Protein AF-A0A847JHT0-F1 (afdb_monomer_lite)

Sequence (276 aa):
MLRRFVPALSRHRRSGAATAAFGLVVGVVAASGAARAEDDVSPYRPLRAETGAAVVPSPDLAETVERLRAAAAAKDVDAVGALFAARLTFVVSGITLDVPRSVERRPARTSAKDVLADVASLHEEGDLPARGAPVPPRPSATEVALRVILDDLEEADWGRDPLVPGAVCTYRGARWSAREARVRGSGEAGFWVTAPTEVRAAAEDAETVARLVPGRIYFQGYLDTPTEGWRGIRLPAGGVGAVPDAKLHPTRVGGLCFSAKTGGGWIVSTFTASRL

Secondary structure (DSSP, 8-state):
-------------------------------------S--PPP-PPEEEEEPPB-PPPHHHHHHHHHHHHHHHTT-HHHHHHTEEEEEEEEEEESSTTSPPEEEEPPPPSSHHHHHHHHHHTT----PPPTTSPPPPPPPHHHHHHHHHHHHHHS---B--TTSTT-EESS--EEE-HHHHHTTT----EEE-SS-EEEESSSTTSPEEEEE-TTEEEEEE--SSPPTTEEEEE-TTSSEEEEEGGG-EESS--EEEEEEPTTSSEEEEEEEEEE-

Foldseek 3Di:
DDDDDDDDDDDDDDDDDDDDPPPPPPPPPPCPDQAPFPDQDAFDDFFFKDKWDFDDDDPLQVVLLVQCLVCLVVLPLVSNVVQADQWAWEWEAAQFLLGFTDIDGDPRDPGSLVVLLVQLVLVPDDDDPDPPDDDPPDDDSSNSSSVLQNVLSVQFRWTDAPVDPQWIKSAMAMGTDSVSRVVSVDSFWKWFFDAWFFWASADDPGDGPDIGHHSGIFGFGDHPDHDPQWGWTADSRGGITIGRVVRIGTNFDFTWIWHADDVGGIHGRYTYHYDD

Radius of gyration: 28.82 Å; chains: 1; bounding box: 63×107×75 Å

pLDDT: mean 81.43, std 20.22, range [31.33, 98.56]

Structure (mmCIF, N/CA/C/O backbone):
data_AF-A0A847JHT0-F1
#
_entry.id   AF-A0A847JHT0-F1
#
loop_
_atom_site.group_PDB
_atom_site.id
_atom_site.type_symbol
_atom_site.label_atom_id
_atom_site.label_alt_id
_atom_site.label_comp_id
_atom_site.label_asym_id
_atom_site.label_entity_id
_atom_site.label_seq_id
_atom_site.pdbx_PDB_ins_code
_atom_site.Cartn_x
_atom_site.Cartn_y
_atom_site.Cartn_z
_atom_site.occupancy
_atom_site.B_iso_or_equiv
_atom_site.auth_seq_id
_atom_site.auth_comp_id
_atom_site.auth_asym_id
_atom_site.auth_atom_id
_atom_site.pdbx_PDB_model_num
ATOM 1 N N . MET A 1 1 ? 42.453 -71.121 -20.120 1.00 36.00 1 MET A N 1
ATOM 2 C CA . MET A 1 1 ? 43.020 -71.750 -21.338 1.00 36.00 1 MET A CA 1
ATOM 3 C C . MET A 1 1 ? 42.515 -70.948 -22.537 1.00 36.00 1 MET A C 1
ATOM 5 O O . MET A 1 1 ? 41.312 -70.861 -22.687 1.00 36.00 1 MET A O 1
ATOM 9 N N . LEU A 1 2 ? 43.293 -70.029 -23.119 1.00 35.31 2 LEU A N 1
ATOM 10 C CA . LEU A 1 2 ? 44.290 -70.193 -24.199 1.00 35.31 2 LEU A CA 1
ATOM 11 C C . LEU A 1 2 ? 43.713 -70.618 -25.571 1.00 35.31 2 LEU A C 1
ATOM 13 O O . LEU A 1 2 ? 43.146 -71.698 -25.677 1.00 35.31 2 LEU A O 1
ATOM 17 N N . ARG A 1 3 ? 44.071 -69.805 -26.592 1.00 31.33 3 ARG A N 1
ATOM 18 C CA . ARG A 1 3 ? 44.051 -69.969 -28.077 1.00 31.33 3 ARG A CA 1
ATOM 19 C C . ARG A 1 3 ? 42.861 -69.308 -28.803 1.00 31.33 3 ARG A C 1
ATOM 21 O O . ARG A 1 3 ? 41.724 -69.680 -28.579 1.00 31.33 3 ARG A O 1
ATOM 28 N N . ARG A 1 4 ? 43.056 -68.171 -29.500 1.00 40.94 4 ARG A N 1
ATOM 29 C CA . ARG A 1 4 ? 43.657 -67.930 -30.850 1.00 40.94 4 ARG A CA 1
ATOM 30 C C . ARG A 1 4 ? 42.896 -68.631 -31.985 1.00 40.94 4 ARG A C 1
ATOM 32 O O . ARG A 1 4 ? 42.962 -69.848 -32.033 1.00 40.94 4 ARG A O 1
ATOM 39 N N . PHE A 1 5 ? 42.323 -67.861 -32.922 1.00 33.25 5 PHE A N 1
ATOM 40 C CA . PHE A 1 5 ? 42.583 -67.908 -34.378 1.00 33.25 5 PHE A CA 1
ATOM 41 C C . PHE A 1 5 ? 41.850 -66.752 -35.115 1.00 33.25 5 PHE A C 1
ATOM 43 O O . PHE A 1 5 ? 40.771 -66.327 -34.723 1.00 33.25 5 PHE A O 1
ATOM 50 N N . VAL A 1 6 ? 42.506 -66.235 -36.153 1.00 33.50 6 VAL A N 1
ATOM 51 C CA . VAL A 1 6 ? 42.211 -65.157 -37.141 1.00 33.50 6 VAL A CA 1
ATOM 52 C C . VAL A 1 6 ? 42.562 -65.788 -38.527 1.00 33.50 6 VAL A C 1
ATOM 54 O O . VAL A 1 6 ? 43.282 -66.791 -38.454 1.00 33.50 6 VAL A O 1
ATOM 57 N N . PRO A 1 7 ? 42.242 -65.311 -39.772 1.00 48.12 7 PRO A N 1
ATOM 58 C CA . PRO A 1 7 ? 41.434 -64.188 -40.323 1.00 48.12 7 PRO A CA 1
ATOM 59 C C . PRO A 1 7 ? 40.468 -64.569 -41.500 1.00 48.12 7 PRO A C 1
ATOM 61 O O . PRO A 1 7 ? 40.434 -65.708 -41.949 1.00 48.12 7 PRO A O 1
ATOM 64 N N . ALA A 1 8 ? 39.793 -63.553 -42.076 1.00 32.03 8 ALA A N 1
ATOM 65 C CA . ALA A 1 8 ? 39.859 -63.144 -43.507 1.00 32.03 8 ALA A CA 1
ATOM 66 C C . ALA A 1 8 ? 38.531 -63.024 -44.295 1.00 32.03 8 ALA A C 1
ATOM 68 O O . ALA A 1 8 ? 37.765 -63.975 -44.385 1.00 32.03 8 ALA A O 1
ATOM 69 N N . LEU A 1 9 ? 38.387 -61.849 -44.944 1.00 35.00 9 LEU A N 1
ATOM 70 C CA . LEU A 1 9 ? 37.747 -61.484 -46.237 1.00 35.00 9 LEU A CA 1
ATOM 71 C C . LEU A 1 9 ? 36.924 -60.187 -46.072 1.00 35.00 9 LEU A C 1
ATOM 73 O O . LEU A 1 9 ? 35.858 -60.177 -45.480 1.00 35.00 9 LEU A O 1
ATOM 77 N N . SER A 1 10 ? 37.498 -59.006 -46.320 1.00 32.25 10 SER A N 1
ATOM 78 C CA . SER A 1 10 ? 37.697 -58.327 -47.616 1.00 32.25 10 SER A CA 1
ATOM 79 C C . SER A 1 10 ? 36.422 -57.728 -48.241 1.00 32.25 10 SER A C 1
ATOM 81 O O . SER A 1 10 ? 35.643 -58.443 -48.859 1.00 32.25 10 SER A O 1
ATOM 83 N N . ARG A 1 11 ? 36.300 -56.392 -48.180 1.00 35.62 11 ARG A N 1
ATOM 84 C CA . ARG A 1 11 ? 36.257 -55.434 -49.314 1.00 35.62 11 ARG A CA 1
ATOM 85 C C . ARG A 1 11 ? 35.283 -54.268 -49.095 1.00 35.62 11 ARG A C 1
ATOM 87 O O . ARG A 1 11 ? 34.080 -54.436 -48.992 1.00 35.62 11 ARG A O 1
ATOM 94 N N . HIS A 1 12 ? 35.892 -53.083 -49.166 1.00 34.62 12 HIS A N 1
ATOM 95 C CA . HIS A 1 12 ? 35.404 -51.832 -49.746 1.00 34.62 12 HIS A CA 1
ATOM 96 C C . HIS A 1 12 ? 34.012 -51.307 -49.369 1.00 34.62 12 HIS A C 1
ATOM 98 O O . HIS A 1 12 ? 33.010 -51.703 -49.952 1.00 34.62 12 HIS A O 1
ATOM 104 N N . ARG A 1 13 ? 34.009 -50.158 -48.683 1.00 35.69 13 ARG A N 1
ATOM 105 C CA . ARG A 1 13 ? 33.507 -48.927 -49.311 1.00 35.69 13 ARG A CA 1
ATOM 106 C C . ARG A 1 13 ? 34.162 -47.678 -48.727 1.00 35.69 13 ARG A C 1
ATOM 108 O O . ARG A 1 13 ? 34.644 -47.664 -47.604 1.00 35.69 13 ARG A O 1
ATOM 115 N N . ARG A 1 14 ? 34.267 -46.704 -49.622 1.00 39.41 14 ARG A N 1
ATOM 116 C CA . ARG A 1 14 ? 35.099 -45.505 -49.612 1.00 39.41 14 ARG A CA 1
ATOM 117 C C . ARG A 1 14 ? 34.768 -44.540 -48.476 1.00 39.41 14 ARG A C 1
ATOM 119 O O . ARG A 1 14 ? 33.605 -44.304 -48.169 1.00 39.41 14 ARG A O 1
ATOM 126 N N . SER A 1 15 ? 35.832 -43.934 -47.967 1.00 35.66 15 SER A N 1
ATOM 127 C CA . SER A 1 15 ? 35.855 -42.718 -47.171 1.00 35.66 15 SER A CA 1
ATOM 128 C C . SER A 1 15 ? 35.140 -41.571 -47.887 1.00 35.66 15 SER A C 1
ATOM 130 O O . SER A 1 15 ? 35.449 -41.262 -49.037 1.00 35.66 15 SER A O 1
ATOM 132 N N . GLY A 1 16 ? 34.224 -40.922 -47.175 1.00 32.41 16 GLY A N 1
ATOM 133 C CA . GLY A 1 16 ? 33.682 -39.610 -47.505 1.00 32.41 16 GLY A CA 1
ATOM 134 C C . GLY A 1 16 ? 33.673 -38.777 -46.232 1.00 32.41 16 GLY A C 1
ATOM 135 O O . GLY A 1 16 ? 32.699 -38.795 -45.490 1.00 32.41 16 GLY A O 1
ATOM 136 N N . ALA A 1 17 ? 34.789 -38.109 -45.950 1.00 37.88 17 ALA A N 1
ATOM 137 C CA . ALA A 1 17 ? 34.852 -37.033 -44.975 1.00 37.88 17 ALA A CA 1
ATOM 138 C C . ALA A 1 17 ? 34.750 -35.720 -45.753 1.00 37.88 17 ALA A C 1
ATOM 140 O O . ALA A 1 17 ? 35.632 -35.404 -46.546 1.00 37.88 17 ALA A O 1
ATOM 141 N N . ALA A 1 18 ? 33.667 -34.982 -45.540 1.00 37.97 18 ALA A N 1
ATOM 142 C CA . ALA A 1 18 ? 33.572 -33.570 -45.879 1.00 37.97 18 ALA A CA 1
ATOM 143 C C . ALA A 1 18 ? 32.611 -32.915 -44.881 1.00 37.97 18 ALA A C 1
ATOM 145 O O . ALA A 1 18 ? 31.400 -32.887 -45.062 1.00 37.97 18 ALA A O 1
ATOM 146 N N . THR A 1 19 ? 33.199 -32.514 -43.757 1.00 38.16 19 THR A N 1
ATOM 147 C CA . THR A 1 19 ? 33.029 -31.198 -43.135 1.00 38.16 19 THR A CA 1
ATOM 148 C C . THR A 1 19 ? 31.645 -30.560 -43.302 1.00 38.16 19 THR A C 1
ATOM 150 O O . THR A 1 19 ? 31.415 -29.762 -44.208 1.00 38.16 19 THR A O 1
ATOM 153 N N . ALA A 1 20 ? 30.731 -30.855 -42.377 1.00 37.75 20 ALA A N 1
ATOM 154 C CA . ALA A 1 20 ? 29.566 -30.008 -42.161 1.00 37.75 20 ALA A CA 1
ATOM 155 C C . ALA A 1 20 ? 30.046 -28.695 -41.524 1.00 37.75 20 ALA A C 1
ATOM 157 O O . ALA A 1 20 ? 30.344 -28.636 -40.331 1.00 37.75 20 ALA A O 1
ATOM 158 N N . ALA A 1 21 ? 30.167 -27.651 -42.343 1.00 37.16 21 ALA A N 1
ATOM 159 C CA . ALA A 1 21 ? 30.275 -26.284 -41.870 1.00 37.16 21 ALA A CA 1
ATOM 160 C C . ALA A 1 21 ? 28.967 -25.937 -41.143 1.00 37.16 21 ALA A C 1
ATOM 162 O O . ALA A 1 21 ? 27.944 -25.669 -41.771 1.00 37.16 21 ALA A O 1
ATOM 163 N N . PHE A 1 22 ? 28.990 -25.980 -39.810 1.00 36.06 22 PHE A N 1
ATOM 164 C CA . PHE A 1 22 ? 27.979 -25.324 -38.991 1.00 36.06 22 PHE A CA 1
ATOM 165 C C . PHE A 1 22 ? 28.120 -23.818 -39.226 1.00 36.06 22 PHE A C 1
ATOM 167 O O . PHE A 1 22 ? 28.955 -23.148 -38.622 1.00 36.06 22 PHE A O 1
ATOM 174 N N . GLY A 1 23 ? 27.335 -23.308 -40.174 1.00 32.75 23 GLY A N 1
ATOM 175 C CA . GLY A 1 23 ? 27.138 -21.885 -40.379 1.00 32.75 23 GLY A CA 1
ATOM 176 C C . GLY A 1 23 ? 26.493 -21.298 -39.133 1.00 32.75 23 GLY A C 1
ATOM 177 O O . GLY A 1 23 ? 25.294 -21.447 -38.909 1.00 32.75 23 GLY A O 1
ATOM 178 N N . LEU A 1 24 ? 27.314 -20.650 -38.312 1.00 35.66 24 LEU A N 1
ATOM 179 C CA . LEU A 1 24 ? 26.880 -19.748 -37.262 1.00 35.66 24 LEU A CA 1
ATOM 180 C C . LEU A 1 24 ? 26.213 -18.551 -37.959 1.00 35.66 24 LEU A C 1
ATOM 182 O O . LEU A 1 24 ? 26.885 -17.602 -38.359 1.00 35.66 24 LEU A O 1
ATOM 186 N N . VAL A 1 25 ? 24.897 -18.607 -38.171 1.00 35.25 25 VAL A N 1
ATOM 187 C CA . VAL A 1 25 ? 24.127 -17.410 -38.520 1.00 35.25 25 VAL A CA 1
ATOM 188 C C . VAL A 1 25 ? 24.072 -16.565 -37.254 1.00 35.25 25 VAL A C 1
ATOM 190 O O . VAL A 1 25 ? 23.194 -16.725 -36.409 1.00 35.25 25 VAL A O 1
ATOM 193 N N . VAL A 1 26 ? 25.064 -15.687 -37.100 1.00 39.78 26 VAL A N 1
ATOM 194 C CA . VAL A 1 26 ? 24.964 -14.518 -36.229 1.00 39.78 26 VAL A CA 1
ATOM 195 C C . VAL A 1 26 ? 23.900 -13.636 -36.864 1.00 39.78 26 VAL A C 1
ATOM 197 O O . VAL A 1 26 ? 24.182 -12.819 -37.737 1.00 39.78 26 VAL A O 1
ATOM 200 N N . GLY A 1 27 ? 22.646 -13.871 -36.485 1.00 34.78 27 GLY A N 1
ATOM 201 C CA . GLY A 1 27 ? 21.575 -12.926 -36.737 1.00 34.78 27 GLY A CA 1
ATOM 202 C C . GLY A 1 27 ? 21.923 -11.649 -35.990 1.00 34.78 27 GLY A C 1
ATOM 203 O O . GLY A 1 27 ? 21.768 -11.579 -34.774 1.00 34.78 27 GLY A O 1
ATOM 204 N N . VAL A 1 28 ? 22.447 -10.665 -36.716 1.00 42.34 28 VAL A N 1
ATOM 205 C CA . VAL A 1 28 ? 22.508 -9.281 -36.257 1.00 42.34 28 VAL A CA 1
ATOM 206 C C . VAL A 1 28 ? 21.058 -8.848 -36.093 1.00 42.34 28 VAL A C 1
ATOM 208 O O . VAL A 1 28 ? 20.384 -8.512 -37.064 1.00 42.34 28 VAL A O 1
ATOM 211 N N . VAL A 1 29 ? 20.549 -8.936 -34.865 1.00 45.38 29 VAL A N 1
ATOM 212 C CA . VAL A 1 29 ? 19.319 -8.248 -34.486 1.00 45.38 29 VAL A CA 1
ATOM 213 C C . VAL A 1 29 ? 19.646 -6.770 -34.631 1.00 45.38 29 VAL A C 1
ATOM 215 O O . VAL A 1 29 ? 20.479 -6.235 -33.899 1.00 45.38 29 VAL A O 1
ATOM 218 N N . ALA A 1 30 ? 19.073 -6.145 -35.657 1.00 37.22 30 ALA A N 1
ATOM 219 C CA . ALA A 1 30 ? 19.126 -4.708 -35.827 1.00 37.22 30 ALA A CA 1
ATOM 220 C C . ALA A 1 30 ? 18.614 -4.076 -34.529 1.00 37.22 30 ALA A C 1
ATOM 222 O O . ALA A 1 30 ? 17.498 -4.360 -34.096 1.00 37.22 30 ALA A O 1
ATOM 223 N N . ALA A 1 31 ? 19.465 -3.280 -33.887 1.00 42.72 31 ALA A N 1
ATOM 224 C CA . ALA A 1 31 ? 19.120 -2.506 -32.711 1.00 42.72 31 ALA A CA 1
ATOM 225 C C . ALA A 1 31 ? 18.129 -1.409 -33.125 1.00 42.72 31 ALA A C 1
ATOM 227 O O . ALA A 1 31 ? 18.518 -0.281 -33.427 1.00 42.72 31 ALA A O 1
ATOM 228 N N . SER A 1 32 ? 16.846 -1.759 -33.193 1.00 40.78 32 SER A N 1
ATOM 229 C CA . SER A 1 32 ? 15.756 -0.794 -33.155 1.00 40.78 32 SER A CA 1
ATOM 230 C C . SER A 1 32 ? 15.866 -0.070 -31.817 1.00 40.78 32 SER A C 1
ATOM 232 O O . SER A 1 32 ? 15.876 -0.697 -30.759 1.00 40.78 32 SER A O 1
ATOM 234 N N . GLY A 1 33 ? 16.100 1.239 -31.882 1.00 40.38 33 GLY A N 1
ATOM 235 C CA . GLY A 1 33 ? 16.527 2.044 -30.748 1.00 40.38 33 GLY A CA 1
ATOM 236 C C . GLY A 1 33 ? 15.588 1.927 -29.553 1.00 40.38 33 GLY A C 1
ATOM 237 O O . GLY A 1 33 ? 14.469 2.434 -29.585 1.00 40.38 33 GLY A O 1
ATOM 238 N N . ALA A 1 34 ? 16.092 1.345 -28.463 1.00 45.12 34 ALA A N 1
ATOM 239 C CA . ALA A 1 34 ? 15.666 1.778 -27.144 1.00 45.12 34 ALA A CA 1
ATOM 240 C C . ALA A 1 34 ? 15.844 3.303 -27.096 1.00 45.12 34 ALA A C 1
ATOM 242 O O . ALA A 1 34 ? 16.882 3.818 -27.533 1.00 45.12 34 ALA A O 1
ATOM 243 N N . ALA A 1 35 ? 14.826 4.023 -26.624 1.00 46.16 35 ALA A N 1
ATOM 244 C CA . ALA A 1 35 ? 14.971 5.443 -26.347 1.00 46.16 35 ALA A CA 1
ATOM 245 C C . ALA A 1 35 ? 16.227 5.635 -25.480 1.00 46.16 35 ALA A C 1
ATOM 247 O O . ALA A 1 35 ? 16.475 4.850 -24.559 1.00 46.16 35 ALA A O 1
ATOM 248 N N . ARG A 1 36 ? 17.064 6.620 -25.826 1.00 41.41 36 ARG A N 1
ATOM 249 C CA . ARG A 1 36 ? 18.259 6.944 -25.043 1.00 41.41 36 ARG A CA 1
ATOM 250 C C . ARG A 1 36 ? 17.804 7.539 -23.716 1.00 41.41 36 ARG A C 1
ATOM 252 O O . ARG A 1 36 ? 17.653 8.743 -23.615 1.00 41.41 36 ARG A O 1
ATOM 259 N N . ALA A 1 37 ? 17.578 6.680 -22.731 1.00 46.16 37 ALA A N 1
ATOM 260 C CA . ALA A 1 37 ? 17.415 7.112 -21.359 1.00 46.16 37 ALA A CA 1
ATOM 261 C C . ALA A 1 37 ? 18.690 7.840 -20.906 1.00 46.16 37 ALA A C 1
ATOM 263 O O . ALA A 1 37 ? 19.798 7.454 -21.285 1.00 46.16 37 ALA A O 1
ATOM 264 N N . GLU A 1 38 ? 18.523 8.852 -20.057 1.00 42.66 38 GLU A N 1
ATOM 265 C CA . GLU A 1 38 ? 19.595 9.541 -19.317 1.00 42.66 38 GLU A CA 1
ATOM 266 C C . GLU A 1 38 ? 20.463 8.560 -18.487 1.00 42.66 38 GLU A C 1
ATOM 268 O O . GLU A 1 38 ? 21.607 8.835 -18.131 1.00 42.66 38 GLU A O 1
ATOM 273 N N . ASP A 1 39 ? 19.934 7.355 -18.289 1.00 50.28 39 ASP A N 1
ATOM 274 C CA . ASP A 1 39 ? 20.456 6.253 -17.507 1.00 50.28 39 ASP A CA 1
ATOM 275 C C . ASP A 1 39 ? 21.095 5.167 -18.401 1.00 50.28 39 ASP A C 1
ATOM 277 O O . ASP A 1 39 ? 20.524 4.099 -18.650 1.00 50.28 39 ASP A O 1
ATOM 281 N N . ASP A 1 40 ? 22.330 5.410 -18.857 1.00 49.50 40 ASP A N 1
ATOM 282 C CA . ASP A 1 40 ? 23.215 4.419 -19.508 1.00 49.50 40 ASP A CA 1
ATOM 283 C C . ASP A 1 40 ? 23.763 3.407 -18.476 1.00 49.50 40 ASP A C 1
ATOM 285 O O . ASP A 1 40 ? 24.969 3.221 -18.283 1.00 49.50 40 ASP A O 1
ATOM 289 N N . VAL A 1 41 ? 22.866 2.811 -17.684 1.00 61.03 41 VAL A N 1
ATOM 290 C CA . VAL A 1 41 ? 23.262 2.063 -16.491 1.00 61.03 41 VAL A CA 1
ATOM 291 C C . VAL A 1 41 ? 23.504 0.595 -16.805 1.00 61.03 41 VAL A C 1
ATOM 293 O O . VAL A 1 41 ? 22.723 -0.077 -17.482 1.00 61.03 41 VAL A O 1
ATOM 296 N N . SER A 1 42 ? 24.581 0.080 -16.212 1.00 66.12 42 SER A N 1
ATOM 297 C CA . SER A 1 42 ? 25.049 -1.296 -16.349 1.00 66.12 42 SER A CA 1
ATOM 298 C C . SER A 1 42 ? 23.940 -2.343 -16.155 1.00 66.12 42 SER A C 1
ATOM 300 O O . SER A 1 42 ? 23.033 -2.139 -15.333 1.00 66.12 42 SER A O 1
ATOM 302 N N . PRO A 1 43 ? 24.045 -3.499 -16.840 1.00 79.50 43 PRO A N 1
ATOM 303 C CA . PRO A 1 43 ? 23.166 -4.635 -16.614 1.00 79.50 43 PRO A CA 1
ATOM 304 C C . PRO A 1 43 ? 23.050 -4.972 -15.128 1.00 79.50 43 PRO A C 1
ATOM 306 O O . PRO A 1 43 ? 24.030 -4.926 -14.380 1.00 79.50 43 PRO A O 1
ATOM 309 N N . TYR A 1 44 ? 21.853 -5.350 -14.695 1.00 85.62 44 TYR A N 1
ATOM 310 C CA . TYR A 1 44 ? 21.600 -5.712 -13.308 1.00 85.62 44 TYR A CA 1
ATOM 311 C C . TYR A 1 44 ? 20.690 -6.928 -13.215 1.00 85.62 44 TYR A C 1
ATOM 313 O O . TYR A 1 44 ? 19.954 -7.285 -14.134 1.00 85.62 44 TYR A O 1
ATOM 321 N N . ARG A 1 45 ? 20.725 -7.579 -12.054 1.00 89.06 45 ARG A N 1
ATOM 322 C CA . ARG A 1 45 ? 19.783 -8.643 -11.727 1.00 89.06 45 ARG A CA 1
ATOM 323 C C . ARG A 1 45 ? 18.647 -8.060 -10.885 1.00 89.06 45 ARG A C 1
ATOM 325 O O . ARG A 1 45 ? 18.949 -7.547 -9.804 1.00 89.06 45 ARG A O 1
ATOM 332 N N . PRO A 1 46 ? 17.376 -8.204 -11.305 1.00 92.50 46 PRO A N 1
ATOM 333 C CA . PRO A 1 46 ? 16.231 -7.823 -10.487 1.00 92.50 46 PRO A CA 1
ATOM 334 C C . PRO A 1 46 ? 16.302 -8.433 -9.089 1.00 92.50 46 PRO A C 1
ATOM 336 O O . PRO A 1 46 ? 16.687 -9.599 -8.917 1.00 92.50 46 PRO A O 1
ATOM 339 N N . LEU A 1 47 ? 15.927 -7.637 -8.092 1.00 92.81 47 LEU A N 1
ATOM 340 C CA . LEU A 1 47 ? 15.935 -8.032 -6.688 1.00 92.81 47 LEU A CA 1
ATOM 341 C C . LEU A 1 47 ? 14.934 -9.162 -6.473 1.00 92.81 47 LEU A C 1
ATOM 343 O O . LEU A 1 47 ? 13.816 -9.108 -6.978 1.00 92.81 47 LEU A O 1
ATOM 347 N N . ARG A 1 48 ? 15.303 -10.184 -5.699 1.00 95.69 48 ARG A N 1
ATOM 348 C CA . ARG A 1 48 ? 14.308 -11.152 -5.227 1.00 95.69 48 ARG A CA 1
ATOM 349 C C . ARG A 1 48 ? 13.401 -10.469 -4.211 1.00 95.69 48 ARG A C 1
ATOM 351 O O . ARG A 1 48 ? 13.901 -9.780 -3.323 1.00 95.69 48 ARG A O 1
ATOM 358 N N . ALA A 1 49 ? 12.102 -10.707 -4.327 1.00 95.06 49 ALA A N 1
ATOM 359 C CA . ALA A 1 49 ? 11.129 -10.186 -3.387 1.00 95.06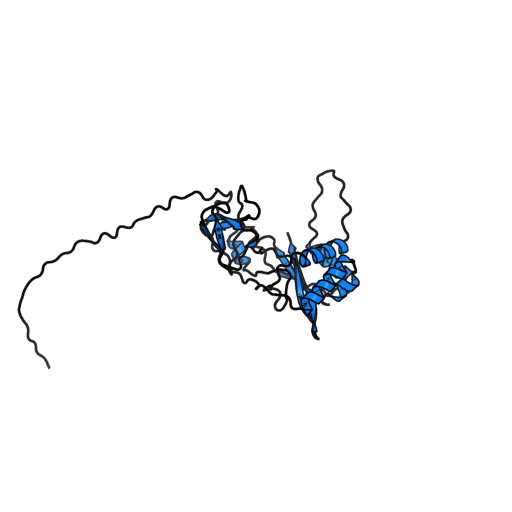 49 ALA A CA 1
ATOM 360 C C . ALA A 1 49 ? 10.111 -11.254 -3.003 1.00 95.06 49 ALA A C 1
ATOM 362 O O . ALA A 1 49 ? 9.701 -12.072 -3.827 1.00 95.06 49 ALA A O 1
ATOM 363 N N . GLU A 1 50 ? 9.704 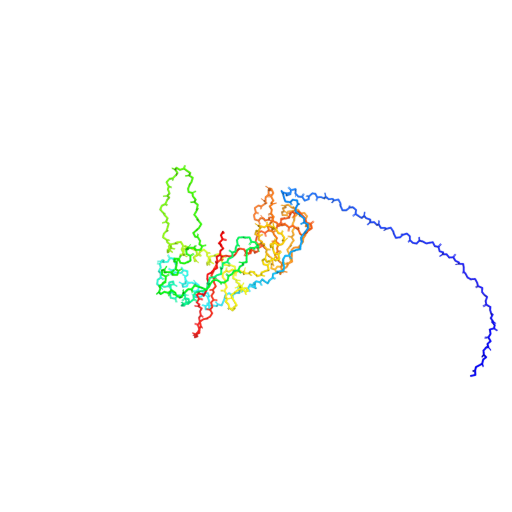-11.214 -1.744 1.00 96.19 50 GLU A N 1
ATOM 364 C CA . GLU A 1 50 ? 8.461 -11.817 -1.291 1.00 96.19 50 GLU A CA 1
ATOM 365 C C . GLU A 1 50 ? 7.362 -10.772 -1.460 1.00 96.19 50 GLU A C 1
ATOM 367 O O . GLU A 1 50 ? 7.505 -9.647 -0.983 1.00 96.19 50 GLU A O 1
ATOM 372 N N . THR A 1 51 ? 6.296 -11.116 -2.174 1.00 95.31 51 THR A N 1
ATOM 373 C CA . THR A 1 51 ? 5.237 -10.177 -2.560 1.00 95.31 51 THR A CA 1
ATOM 374 C C . THR A 1 51 ? 3.902 -10.613 -1.979 1.00 95.31 51 THR A C 1
ATOM 376 O O . THR A 1 51 ? 3.569 -11.799 -1.998 1.00 95.31 51 THR A O 1
ATOM 379 N N . GLY A 1 52 ? 3.119 -9.651 -1.509 1.00 95.56 52 GLY A N 1
ATOM 380 C CA . GLY A 1 52 ? 1.784 -9.861 -0.977 1.00 95.56 52 GLY A CA 1
ATOM 381 C C . GLY A 1 52 ? 0.816 -10.434 -2.005 1.00 95.56 52 GLY A C 1
ATOM 382 O O . GLY A 1 52 ? 0.713 -9.944 -3.135 1.00 95.56 52 GLY A O 1
ATOM 383 N N . ALA A 1 53 ? 0.067 -11.460 -1.610 1.00 95.75 53 ALA A N 1
ATOM 384 C CA . ALA A 1 53 ? -1.050 -11.964 -2.401 1.00 95.75 53 ALA A CA 1
ATOM 385 C C . ALA A 1 53 ? -2.228 -10.978 -2.368 1.00 95.75 53 ALA A C 1
ATOM 387 O O . ALA A 1 53 ? -2.426 -10.288 -1.366 1.00 95.75 53 ALA A O 1
ATOM 388 N N . ALA A 1 54 ? -3.006 -10.945 -3.452 1.00 96.62 54 ALA A N 1
ATOM 389 C CA . ALA A 1 54 ? -4.304 -10.279 -3.461 1.00 96.62 54 ALA A CA 1
ATOM 390 C C . ALA A 1 54 ? -5.251 -10.985 -2.487 1.00 96.62 54 ALA A C 1
ATOM 392 O O . ALA A 1 54 ? -5.172 -12.205 -2.298 1.00 96.62 54 ALA A O 1
ATOM 393 N N . VAL A 1 55 ? -6.141 -10.219 -1.871 1.00 97.31 55 VAL A N 1
ATOM 394 C CA . VAL A 1 55 ? -7.137 -10.728 -0.931 1.00 97.31 55 VAL A CA 1
ATOM 395 C C . VAL A 1 55 ? -8.468 -10.082 -1.251 1.00 97.31 55 VAL A C 1
ATOM 397 O O . VAL A 1 55 ? -8.546 -8.873 -1.414 1.00 97.31 55 VAL A O 1
ATOM 400 N N . VAL A 1 56 ? -9.525 -10.886 -1.276 1.00 96.75 56 VAL A N 1
ATOM 401 C CA . VAL A 1 56 ? -10.889 -10.363 -1.225 1.00 96.75 56 VAL A CA 1
ATOM 402 C C . VAL A 1 56 ? -11.252 -10.175 0.252 1.00 96.75 56 VAL A C 1
ATOM 404 O O . VAL A 1 56 ? -11.183 -11.157 1.001 1.00 96.75 56 VAL A O 1
ATOM 407 N N . PRO A 1 57 ? -11.594 -8.954 0.708 1.00 95.81 57 PRO A N 1
ATOM 408 C CA . PRO A 1 57 ? -12.031 -8.727 2.082 1.00 95.81 57 PRO A CA 1
ATOM 409 C C . PRO A 1 57 ? -13.230 -9.605 2.448 1.00 95.81 57 PRO A C 1
ATOM 411 O O . PRO A 1 57 ? -14.154 -9.776 1.653 1.00 95.81 57 PRO A O 1
ATOM 414 N N . SER A 1 58 ? -13.237 -10.158 3.662 1.00 96.94 58 SER A N 1
ATOM 415 C CA . SER A 1 58 ? -14.416 -10.869 4.166 1.00 96.94 58 SER A CA 1
ATOM 416 C C . SER A 1 58 ? -15.562 -9.884 4.436 1.00 96.94 58 SER A C 1
ATOM 418 O O . SER A 1 58 ? -15.285 -8.714 4.709 1.00 96.94 58 SER A O 1
ATOM 420 N N . PRO A 1 59 ? -16.830 -10.334 4.470 1.00 96.75 59 PRO A N 1
ATOM 421 C CA . PRO A 1 59 ? -17.960 -9.468 4.819 1.00 96.75 59 PRO A CA 1
ATOM 422 C C . PRO A 1 59 ? -17.753 -8.695 6.134 1.00 96.75 59 PRO A C 1
ATOM 424 O O . PRO A 1 59 ? -17.896 -7.477 6.156 1.00 96.75 59 PRO A O 1
ATOM 427 N N . ASP A 1 60 ? -17.278 -9.363 7.190 1.00 96.38 60 ASP A N 1
ATOM 428 C CA . ASP A 1 60 ? -16.999 -8.721 8.487 1.00 96.38 60 ASP A CA 1
ATOM 429 C C . ASP A 1 60 ? -15.890 -7.650 8.420 1.00 96.38 60 ASP A C 1
ATOM 431 O O . ASP A 1 60 ? -15.870 -6.689 9.199 1.00 96.38 60 ASP A O 1
ATOM 435 N N . LEU A 1 61 ? -14.919 -7.827 7.513 1.00 97.31 61 LEU A N 1
ATOM 436 C CA . LEU A 1 61 ? -13.864 -6.840 7.286 1.00 97.31 61 LEU A CA 1
ATOM 437 C C . LEU A 1 61 ? -14.435 -5.645 6.527 1.00 97.31 61 LEU A C 1
ATOM 439 O O . LEU A 1 61 ? -14.196 -4.515 6.939 1.00 97.31 61 LEU A O 1
ATOM 443 N N . ALA A 1 62 ? -15.230 -5.892 5.483 1.00 97.06 62 ALA A N 1
ATOM 444 C CA . ALA A 1 62 ? -15.917 -4.845 4.737 1.00 97.06 62 ALA A CA 1
ATOM 445 C C . ALA A 1 62 ? -16.805 -3.992 5.661 1.00 97.06 62 ALA A C 1
ATOM 447 O O . ALA A 1 62 ? -16.706 -2.772 5.635 1.00 97.06 62 ALA A O 1
ATOM 448 N N . GLU A 1 63 ? -17.573 -4.601 6.570 1.00 97.12 63 GLU A N 1
ATOM 449 C CA . GLU A 1 63 ? -18.371 -3.858 7.560 1.00 97.12 63 GLU A CA 1
ATOM 450 C C . GLU A 1 63 ? -17.491 -2.988 8.477 1.00 97.12 63 GLU A C 1
ATOM 452 O O . GLU A 1 63 ? -17.810 -1.840 8.788 1.00 97.12 63 GLU A O 1
ATOM 457 N N . THR A 1 64 ? -16.347 -3.515 8.916 1.00 97.88 64 THR A N 1
ATOM 458 C CA . THR A 1 64 ? -15.396 -2.756 9.740 1.00 97.88 64 THR A CA 1
ATOM 459 C C . THR A 1 64 ? -14.800 -1.575 8.974 1.00 97.88 64 THR A C 1
ATOM 461 O O . THR A 1 64 ? -14.664 -0.494 9.546 1.00 97.88 64 THR A O 1
ATOM 464 N N . VAL A 1 65 ? -14.492 -1.765 7.692 1.00 98.12 65 VAL A N 1
ATOM 465 C CA . VAL A 1 65 ? -14.011 -0.716 6.789 1.00 98.12 65 VAL A CA 1
ATOM 466 C C . VAL A 1 65 ? -15.067 0.367 6.587 1.00 98.12 65 VAL A C 1
ATOM 468 O O . VAL A 1 65 ? -14.740 1.542 6.724 1.00 98.12 65 VAL A O 1
ATOM 471 N N . GLU A 1 66 ? -16.330 0.005 6.350 1.00 98.19 66 GLU A N 1
ATOM 472 C CA . GLU A 1 66 ? -17.412 0.988 6.205 1.00 98.19 66 GLU A CA 1
ATOM 473 C C . GLU A 1 66 ? -17.607 1.818 7.476 1.00 98.19 66 GLU A C 1
ATOM 475 O O . GLU A 1 66 ? -17.750 3.038 7.406 1.00 98.19 66 GLU A O 1
ATOM 480 N N . ARG A 1 67 ? -17.541 1.189 8.657 1.00 98.25 67 ARG A N 1
ATOM 481 C CA . ARG A 1 67 ? -17.600 1.918 9.935 1.00 98.25 67 ARG A CA 1
ATOM 482 C C . ARG A 1 67 ? -16.432 2.885 10.094 1.00 98.25 67 ARG A C 1
ATOM 484 O O . ARG A 1 67 ? -16.643 4.010 10.538 1.00 98.25 67 ARG A O 1
ATOM 491 N N . LEU A 1 68 ? -15.221 2.464 9.723 1.00 98.44 68 LEU A N 1
ATOM 492 C CA . LEU A 1 68 ? -14.041 3.326 9.771 1.00 98.44 68 LEU A CA 1
ATOM 493 C C . LEU A 1 68 ? -14.180 4.511 8.813 1.00 98.44 68 LEU A C 1
ATOM 495 O O . LEU A 1 68 ? -13.941 5.645 9.222 1.00 98.44 68 LEU A O 1
ATOM 499 N N . ARG A 1 69 ? -14.619 4.261 7.573 1.00 98.44 69 ARG A N 1
ATOM 500 C CA . ARG A 1 69 ? -14.860 5.301 6.566 1.00 98.44 69 ARG A CA 1
ATOM 501 C C . ARG A 1 69 ? -15.907 6.301 7.048 1.00 98.44 69 ARG A C 1
ATOM 503 O O . ARG A 1 69 ? -15.660 7.502 7.007 1.00 98.44 69 ARG A O 1
ATOM 510 N N . ALA A 1 70 ? -17.044 5.820 7.551 1.00 98.56 70 ALA A N 1
ATOM 511 C CA . ALA A 1 70 ? -18.114 6.672 8.062 1.00 98.56 70 ALA A CA 1
ATOM 512 C C . ALA A 1 70 ? -17.648 7.531 9.248 1.00 98.56 70 ALA A C 1
ATOM 514 O O . ALA A 1 70 ? -17.894 8.737 9.264 1.00 98.56 70 ALA A O 1
ATOM 515 N N . ALA A 1 71 ? -16.927 6.940 10.206 1.00 98.50 71 ALA A N 1
ATOM 516 C CA . ALA A 1 71 ? -16.378 7.664 11.350 1.00 98.50 71 ALA A CA 1
ATOM 517 C C . ALA A 1 71 ? -15.347 8.722 10.920 1.00 98.50 71 ALA A C 1
ATOM 519 O O . ALA A 1 71 ? -15.401 9.862 11.384 1.00 98.50 71 ALA A O 1
ATOM 520 N N . ALA A 1 72 ? -14.447 8.381 9.991 1.00 97.88 72 ALA A N 1
ATOM 521 C CA . ALA A 1 72 ? -13.443 9.309 9.481 1.00 97.88 72 ALA A CA 1
ATOM 522 C C . ALA A 1 72 ? -14.071 10.473 8.695 1.00 97.88 72 ALA A C 1
ATOM 524 O O . ALA A 1 72 ? -13.723 11.629 8.937 1.00 97.88 72 ALA A O 1
ATOM 525 N N . ALA A 1 73 ? -15.052 10.194 7.830 1.00 97.81 73 ALA A N 1
ATOM 526 C CA . ALA A 1 73 ? -15.796 11.210 7.083 1.00 97.81 73 ALA A CA 1
ATOM 527 C C . ALA A 1 73 ? -16.598 12.144 8.006 1.00 97.81 73 ALA A C 1
ATOM 529 O O . ALA A 1 73 ? -16.640 13.354 7.786 1.00 97.81 73 ALA A O 1
ATOM 530 N N . ALA A 1 74 ? -17.178 11.602 9.082 1.00 98.06 74 ALA A N 1
ATOM 531 C CA . ALA A 1 74 ? -17.861 12.375 10.118 1.00 98.06 74 ALA A CA 1
ATOM 532 C C . ALA A 1 74 ? -16.901 13.128 11.061 1.00 98.06 74 ALA A C 1
ATOM 534 O O . ALA A 1 74 ? -17.354 13.885 11.919 1.00 98.06 74 ALA A O 1
ATOM 535 N N . LYS A 1 75 ? -15.582 12.932 10.914 1.00 97.50 75 LYS A N 1
ATOM 536 C CA . LYS A 1 75 ? -14.539 13.432 11.821 1.00 97.50 75 LYS A CA 1
ATOM 537 C C . LYS A 1 75 ? -14.739 13.001 13.284 1.00 97.50 75 LYS A C 1
ATOM 539 O O . LYS A 1 75 ? -14.307 13.698 14.205 1.00 97.50 75 LYS A O 1
ATOM 544 N N . ASP A 1 76 ? -15.359 11.842 13.500 1.00 97.94 76 ASP A N 1
ATOM 545 C CA . ASP A 1 76 ? -15.579 11.254 14.821 1.00 97.94 76 ASP A CA 1
ATOM 546 C C . ASP A 1 76 ? -14.320 10.506 15.282 1.00 97.94 76 ASP A C 1
ATOM 548 O O . ASP A 1 76 ? -14.101 9.327 14.995 1.00 97.94 76 ASP A O 1
ATOM 552 N N . VAL A 1 77 ? -13.457 11.233 15.990 1.00 96.62 77 VAL A N 1
ATOM 553 C CA . VAL A 1 77 ? -12.163 10.731 16.467 1.00 96.62 77 VAL A CA 1
ATOM 554 C C . VAL A 1 77 ? -12.313 9.563 17.443 1.00 96.62 77 VAL A C 1
ATOM 556 O O . VAL A 1 77 ? -11.477 8.657 17.431 1.00 96.62 77 VAL A O 1
ATOM 559 N N . ASP A 1 78 ? -13.358 9.556 18.267 1.00 96.31 78 ASP A N 1
ATOM 560 C CA . ASP A 1 78 ? -13.554 8.505 19.264 1.00 96.31 78 ASP A CA 1
ATOM 561 C C . ASP A 1 78 ? -14.037 7.212 18.592 1.00 96.31 78 ASP A C 1
ATOM 563 O O . ASP A 1 78 ? -13.517 6.132 18.890 1.00 96.31 78 ASP A O 1
ATOM 567 N N . ALA A 1 79 ? -14.947 7.311 17.616 1.00 97.62 79 ALA A N 1
ATOM 568 C CA . ALA A 1 79 ? -15.382 6.165 16.818 1.00 97.62 79 ALA A CA 1
ATOM 569 C C . ALA A 1 79 ? -14.247 5.582 15.959 1.00 97.62 79 ALA A C 1
ATOM 571 O O . ALA A 1 79 ? -14.094 4.360 15.895 1.00 97.62 79 ALA A O 1
ATOM 572 N N . VAL A 1 80 ? -13.405 6.433 15.358 1.00 97.56 80 VAL A N 1
ATOM 573 C CA . VAL A 1 80 ? -12.178 5.993 14.672 1.00 97.56 80 VAL A CA 1
ATOM 574 C C . VAL A 1 80 ? -11.248 5.273 15.654 1.00 97.56 80 VAL A C 1
ATOM 576 O O . VAL A 1 80 ? -10.795 4.159 15.387 1.00 97.56 80 VAL A O 1
ATOM 579 N N . GLY A 1 81 ? -11.020 5.862 16.829 1.00 95.62 81 GLY A N 1
ATOM 580 C CA . GLY A 1 81 ? -10.184 5.290 17.882 1.00 95.62 81 GLY A CA 1
ATOM 581 C C . GLY A 1 81 ? -10.641 3.916 18.371 1.00 95.62 81 GLY A C 1
ATOM 582 O O . GLY A 1 81 ? -9.810 3.042 18.610 1.00 95.62 81 GLY A O 1
ATOM 583 N N . ALA A 1 82 ? -11.952 3.681 18.468 1.00 95.44 82 ALA A N 1
ATOM 584 C CA . ALA A 1 82 ? -12.520 2.391 18.872 1.00 95.44 82 ALA A CA 1
ATOM 585 C C . ALA A 1 82 ? -12.224 1.247 17.876 1.00 95.44 82 ALA A C 1
ATOM 587 O O . ALA A 1 82 ? -12.319 0.059 18.217 1.00 95.44 82 ALA A O 1
ATOM 588 N N . LEU A 1 83 ? -11.851 1.594 16.641 1.00 96.50 83 LEU A N 1
ATOM 589 C CA . LEU A 1 83 ? -11.449 0.660 15.592 1.00 96.50 83 LEU A CA 1
ATOM 590 C C . LEU A 1 83 ? -9.932 0.457 15.524 1.00 96.50 83 LEU A C 1
ATOM 592 O O . LEU A 1 83 ? -9.475 -0.329 14.695 1.00 96.50 83 LEU A O 1
ATOM 596 N N . PHE A 1 84 ? -9.153 1.100 16.397 1.00 95.06 84 PHE A N 1
ATOM 597 C CA . PHE A 1 84 ? -7.708 0.917 16.490 1.00 95.06 84 PHE A CA 1
ATOM 598 C C . PHE A 1 84 ? -7.336 -0.120 17.543 1.00 95.06 84 PHE A C 1
ATOM 600 O O . PHE A 1 84 ? -7.892 -0.177 18.640 1.00 95.06 84 PHE A O 1
ATOM 607 N N . ALA A 1 85 ? -6.344 -0.948 17.224 1.00 92.50 85 ALA A N 1
ATOM 608 C CA . ALA A 1 85 ? -5.723 -1.819 18.202 1.00 92.50 85 ALA A CA 1
ATOM 609 C C . ALA A 1 85 ? -5.098 -0.985 19.322 1.00 92.50 85 ALA A C 1
ATOM 611 O O . ALA A 1 85 ? -4.457 0.032 19.072 1.00 92.50 85 ALA A O 1
ATOM 612 N N . ALA A 1 86 ? -5.193 -1.481 20.559 1.00 88.38 86 ALA A N 1
ATOM 613 C CA . ALA A 1 86 ? -4.560 -0.844 21.717 1.00 88.38 86 ALA A CA 1
ATOM 614 C C . ALA A 1 86 ? -3.044 -0.635 21.526 1.00 88.38 86 ALA A C 1
ATOM 616 O O . ALA A 1 86 ? -2.436 0.248 22.130 1.00 88.38 86 ALA A O 1
ATOM 617 N N . ARG A 1 87 ? -2.419 -1.468 20.686 1.00 88.06 87 ARG A N 1
ATOM 618 C CA . ARG A 1 87 ? -1.044 -1.306 20.220 1.00 88.06 87 ARG A CA 1
ATOM 619 C C . ARG A 1 87 ? -1.020 -1.375 18.705 1.00 88.06 87 ARG A C 1
ATOM 621 O O . ARG A 1 87 ? -1.179 -2.455 18.139 1.00 88.06 87 ARG A O 1
ATOM 628 N N . LEU A 1 88 ? -0.791 -0.228 18.081 1.00 90.25 88 LEU A N 1
ATOM 629 C CA . LEU A 1 88 ? -0.573 -0.139 16.648 1.00 90.25 88 LEU A CA 1
ATOM 630 C C . LEU A 1 88 ? 0.880 -0.429 16.300 1.00 90.25 88 LEU A C 1
ATOM 632 O O . LEU A 1 88 ? 1.815 -0.056 17.013 1.00 90.25 88 LEU A O 1
ATOM 636 N N . THR A 1 89 ? 1.041 -1.098 15.172 1.00 92.31 89 THR A N 1
ATOM 637 C CA . THR A 1 89 ? 2.322 -1.263 14.504 1.00 92.31 89 THR A CA 1
ATOM 638 C C . THR A 1 89 ? 2.457 -0.186 13.436 1.00 92.31 89 THR A C 1
ATOM 640 O O . THR A 1 89 ? 1.474 0.182 12.800 1.00 92.31 89 THR A O 1
ATOM 643 N N . PHE A 1 90 ? 3.667 0.316 13.220 1.00 92.12 90 PHE A N 1
ATOM 644 C CA . PHE A 1 90 ? 3.944 1.201 12.098 1.00 92.12 90 PHE A CA 1
ATOM 645 C C . PHE A 1 90 ? 4.948 0.524 11.179 1.00 92.12 90 PHE A C 1
ATOM 647 O O . PHE A 1 90 ? 5.989 0.061 11.638 1.00 92.12 90 PHE A O 1
ATOM 654 N N . VAL A 1 91 ? 4.642 0.429 9.892 1.00 92.62 91 VAL A N 1
ATOM 655 C CA . VAL A 1 91 ? 5.608 -0.021 8.891 1.00 92.62 91 VAL A CA 1
ATOM 656 C C . VAL A 1 91 ? 6.076 1.197 8.124 1.00 92.62 91 VAL A C 1
ATOM 658 O O . VAL A 1 91 ? 5.284 1.883 7.486 1.00 92.62 91 VAL A O 1
ATOM 661 N N . VAL A 1 92 ? 7.373 1.467 8.189 1.00 89.00 92 VAL A N 1
ATOM 662 C CA . VAL A 1 92 ? 7.980 2.594 7.487 1.00 89.00 92 VAL A CA 1
ATOM 663 C C . VAL A 1 92 ? 8.842 2.056 6.362 1.00 89.00 92 VAL A C 1
ATOM 665 O O . VAL A 1 92 ? 9.712 1.210 6.581 1.00 89.00 92 VAL A O 1
ATOM 668 N N . SER A 1 93 ? 8.581 2.545 5.157 1.00 81.69 93 SER A N 1
ATOM 669 C CA . SER A 1 93 ? 9.369 2.257 3.962 1.00 81.69 93 SER A CA 1
ATOM 670 C C . SER A 1 93 ? 10.221 3.473 3.614 1.00 81.69 93 SER A C 1
ATOM 672 O O . SER A 1 93 ? 9.760 4.602 3.754 1.00 81.69 93 SER A O 1
ATOM 674 N N . GLY A 1 94 ? 11.453 3.263 3.157 1.00 82.31 94 GLY A N 1
ATOM 675 C CA . GLY A 1 94 ? 12.157 4.337 2.465 1.00 82.31 94 GLY A CA 1
ATOM 676 C C . GLY A 1 94 ? 11.601 4.523 1.057 1.00 82.31 94 GLY A C 1
ATOM 677 O O . GLY A 1 94 ? 10.997 3.605 0.494 1.00 82.31 94 GLY A O 1
ATOM 678 N N . ILE A 1 95 ? 11.814 5.705 0.488 1.00 82.31 95 ILE A N 1
ATOM 679 C CA . ILE A 1 95 ? 11.442 5.997 -0.906 1.00 82.31 95 ILE A CA 1
ATOM 680 C C . ILE A 1 95 ? 12.285 5.180 -1.887 1.00 82.31 95 ILE A C 1
ATOM 682 O O . ILE A 1 95 ? 11.803 4.775 -2.944 1.00 82.31 95 ILE A O 1
ATOM 686 N N . THR A 1 96 ? 13.523 4.888 -1.507 1.00 88.19 96 THR A N 1
ATOM 687 C CA . THR A 1 96 ? 14.492 4.150 -2.306 1.00 88.19 96 THR A CA 1
ATOM 688 C C . THR A 1 96 ? 14.643 2.718 -1.797 1.00 88.19 96 THR A C 1
ATOM 690 O O . THR A 1 96 ? 14.466 2.411 -0.615 1.00 88.19 96 THR A O 1
ATOM 693 N N . LEU A 1 97 ? 15.000 1.798 -2.692 1.00 88.56 97 LEU A N 1
ATOM 694 C CA . LEU A 1 97 ? 15.105 0.370 -2.357 1.00 88.56 97 LEU A CA 1
ATOM 695 C C . LEU A 1 97 ? 16.275 0.029 -1.433 1.00 88.56 97 LEU A C 1
ATOM 697 O O . LEU A 1 97 ? 16.348 -1.068 -0.873 1.00 88.56 97 LEU A O 1
ATOM 701 N N . ASP A 1 98 ? 17.232 0.930 -1.303 1.00 87.69 98 ASP A N 1
ATOM 702 C CA . ASP A 1 98 ? 18.422 0.751 -0.490 1.00 87.69 98 ASP A CA 1
ATOM 703 C C . ASP A 1 98 ? 18.170 1.107 0.994 1.00 87.69 98 ASP A C 1
ATOM 705 O O . ASP A 1 98 ? 18.959 0.744 1.878 1.00 87.69 98 ASP A O 1
ATOM 709 N N . VAL A 1 99 ? 17.014 1.703 1.294 1.00 87.00 99 VAL A N 1
ATOM 710 C CA . VAL A 1 99 ? 16.484 1.886 2.645 1.00 87.00 99 VAL A CA 1
ATOM 711 C C . VAL A 1 99 ? 15.498 0.750 2.959 1.00 87.00 99 VAL A C 1
ATOM 713 O O . VAL A 1 99 ? 14.501 0.564 2.259 1.00 87.00 99 VAL A O 1
ATOM 716 N N . PRO A 1 100 ? 15.756 -0.066 3.999 1.00 82.75 100 PRO A N 1
ATOM 717 C CA . PRO A 1 100 ? 14.886 -1.189 4.316 1.00 82.75 100 PRO A CA 1
ATOM 718 C C . PRO A 1 100 ? 13.522 -0.720 4.815 1.00 82.75 100 PRO A C 1
ATOM 720 O O . PRO A 1 100 ? 13.427 0.184 5.643 1.00 82.75 100 PRO A O 1
ATOM 723 N N . ARG A 1 101 ? 12.473 -1.439 4.404 1.00 90.19 101 ARG A N 1
ATOM 724 C CA . ARG A 1 101 ? 11.195 -1.398 5.115 1.00 90.19 101 ARG A CA 1
ATOM 725 C C . ARG A 1 101 ? 11.392 -1.954 6.519 1.00 90.19 101 ARG A C 1
ATOM 727 O O . ARG A 1 101 ? 11.979 -3.026 6.690 1.00 90.19 101 ARG A O 1
ATOM 734 N N . SER A 1 102 ? 10.907 -1.229 7.513 1.00 88.69 102 SER A N 1
ATOM 735 C CA . SER A 1 102 ? 11.088 -1.573 8.917 1.00 88.69 102 SER A CA 1
ATOM 736 C C . SER A 1 102 ? 9.779 -1.488 9.681 1.00 88.69 102 SER A C 1
ATOM 738 O O . SER A 1 102 ? 8.884 -0.716 9.346 1.00 88.69 102 SER A O 1
ATOM 740 N N . VAL A 1 103 ? 9.675 -2.331 10.703 1.00 91.38 103 VAL A N 1
ATOM 741 C CA . VAL A 1 103 ? 8.546 -2.346 11.624 1.00 91.38 103 VAL A CA 1
ATOM 742 C C . VAL A 1 103 ? 8.932 -1.522 12.848 1.00 91.38 103 VAL A C 1
ATOM 744 O O . VAL A 1 103 ? 9.766 -1.941 13.651 1.00 91.38 103 VAL A O 1
ATOM 747 N N . GLU A 1 104 ? 8.318 -0.359 12.997 1.00 88.31 104 GLU A N 1
ATOM 748 C CA . GLU A 1 104 ? 8.421 0.490 14.173 1.00 88.31 104 GLU A CA 1
ATOM 749 C C . GLU A 1 104 ? 7.353 0.091 15.196 1.00 88.31 104 GLU A C 1
ATOM 751 O O . GLU A 1 104 ? 6.145 0.141 14.946 1.00 88.31 104 GLU A O 1
ATOM 756 N N . ARG A 1 105 ? 7.802 -0.286 16.395 1.00 79.44 105 ARG A N 1
ATOM 757 C CA . ARG A 1 105 ? 6.916 -0.472 17.546 1.00 79.44 105 ARG A CA 1
ATOM 758 C C . ARG A 1 105 ? 6.905 0.812 18.355 1.00 79.44 105 ARG A C 1
ATOM 760 O O . ARG A 1 105 ? 7.905 1.146 18.987 1.00 79.44 105 ARG A O 1
ATOM 767 N N . ARG A 1 106 ? 5.776 1.515 18.347 1.00 80.88 106 ARG A N 1
ATOM 768 C CA . ARG A 1 106 ? 5.573 2.688 19.201 1.00 80.88 106 ARG A CA 1
ATOM 769 C C . ARG A 1 106 ? 4.955 2.275 20.541 1.00 80.88 106 ARG A C 1
ATOM 771 O O . ARG A 1 106 ? 4.309 1.224 20.618 1.00 80.88 106 ARG A O 1
ATOM 778 N N . PRO A 1 107 ? 5.161 3.060 21.614 1.00 80.44 107 PRO A N 1
ATOM 779 C CA . PRO A 1 107 ? 4.432 2.867 22.860 1.00 80.44 107 PRO A CA 1
ATOM 780 C C . PRO A 1 107 ? 2.919 2.868 22.616 1.00 80.44 107 PRO A C 1
ATOM 782 O O . PRO A 1 107 ? 2.432 3.566 21.728 1.00 80.44 107 PRO A O 1
ATOM 785 N N . ALA A 1 108 ? 2.177 2.106 23.424 1.00 83.56 108 ALA A N 1
ATOM 786 C CA . ALA A 1 108 ? 0.720 2.167 23.397 1.00 83.56 108 ALA A CA 1
ATOM 787 C C . ALA A 1 108 ? 0.270 3.606 23.680 1.00 83.56 108 ALA A C 1
ATOM 789 O O . ALA A 1 108 ? 0.766 4.239 24.616 1.00 83.56 108 ALA A O 1
ATOM 790 N N . ARG A 1 109 ? -0.651 4.116 22.867 1.00 81.00 109 ARG A N 1
ATOM 791 C CA . ARG A 1 109 ? -1.238 5.438 23.071 1.00 81.00 109 ARG A CA 1
ATOM 792 C C . ARG A 1 109 ? -2.472 5.326 23.951 1.00 81.00 109 ARG A C 1
ATOM 794 O O . ARG A 1 109 ? -3.177 4.322 23.921 1.00 81.00 109 ARG A O 1
ATOM 801 N N . THR A 1 110 ? -2.713 6.363 24.741 1.00 80.88 110 THR A N 1
ATOM 802 C CA . THR A 1 110 ? -3.852 6.433 25.663 1.00 80.88 110 THR A CA 1
ATOM 803 C C . THR A 1 110 ? -5.064 7.124 25.050 1.00 80.88 110 THR A C 1
ATOM 805 O O . THR A 1 110 ? -6.145 7.042 25.622 1.00 80.88 110 THR A O 1
ATOM 808 N N . SER A 1 111 ? -4.905 7.795 23.903 1.00 88.75 111 SER A N 1
ATOM 809 C CA . SER A 1 111 ? -5.999 8.457 23.193 1.00 88.75 111 SER A CA 1
ATOM 810 C C . SER A 1 111 ? -5.927 8.248 21.678 1.00 88.75 111 SER A C 1
ATOM 812 O O . SER A 1 111 ? -4.850 8.075 21.103 1.00 88.75 111 SER A O 1
ATOM 814 N N . ALA A 1 112 ? -7.087 8.312 21.023 1.00 90.06 112 ALA A N 1
ATOM 815 C CA . ALA A 1 112 ? -7.196 8.261 19.568 1.00 90.06 112 ALA A CA 1
ATOM 816 C C . ALA A 1 112 ? -6.503 9.456 18.891 1.00 90.06 112 ALA A C 1
ATOM 818 O O . ALA A 1 112 ? -5.889 9.300 17.840 1.00 90.06 112 ALA A O 1
ATOM 819 N N . LYS A 1 113 ? -6.527 10.637 19.524 1.00 91.06 113 LYS A N 1
ATOM 820 C CA . LYS A 1 113 ? -5.835 11.836 19.025 1.00 91.06 113 LYS A CA 1
ATOM 821 C C . LYS A 1 113 ? -4.324 11.639 18.942 1.00 91.06 113 LYS A C 1
ATOM 823 O O . LYS A 1 113 ? -3.731 12.039 17.948 1.00 91.06 113 LYS A O 1
ATOM 828 N N . ASP A 1 114 ? -3.716 10.986 19.932 1.00 89.38 114 ASP A N 1
ATOM 829 C CA . ASP A 1 114 ? -2.272 10.713 19.913 1.00 89.38 114 ASP A CA 1
ATOM 830 C C . ASP A 1 114 ? -1.899 9.744 18.786 1.00 89.38 114 ASP A C 1
ATOM 832 O O . ASP A 1 114 ? -0.861 9.898 18.146 1.00 89.38 114 ASP A O 1
ATOM 836 N N . VAL A 1 115 ? -2.762 8.760 18.514 1.00 89.50 115 VAL A N 1
ATOM 837 C CA . VAL A 1 115 ? -2.592 7.867 17.363 1.00 89.50 115 VAL A CA 1
ATOM 838 C C . VAL A 1 115 ? -2.695 8.644 16.055 1.00 89.50 115 VAL A C 1
ATOM 840 O O . VAL A 1 115 ? -1.840 8.493 15.190 1.00 89.50 115 VAL A O 1
ATOM 843 N N . LEU A 1 116 ? -3.718 9.486 15.896 1.00 91.75 116 LEU A N 1
ATOM 844 C CA . LEU A 1 116 ? -3.885 10.284 14.682 1.00 91.75 116 LEU A CA 1
ATOM 845 C C . LEU A 1 116 ? -2.716 11.263 14.491 1.00 91.75 116 LEU A C 1
ATOM 847 O O . LEU A 1 116 ? -2.262 11.446 13.369 1.00 91.75 116 LEU A O 1
ATOM 851 N N . ALA A 1 117 ? -2.152 11.817 15.565 1.00 89.69 117 ALA A N 1
ATOM 852 C CA . ALA A 1 117 ? -0.930 12.614 15.488 1.00 89.69 117 ALA A CA 1
ATOM 853 C C . ALA A 1 117 ? 0.280 11.790 15.007 1.00 89.69 117 ALA A C 1
ATOM 855 O O . ALA A 1 117 ? 1.046 12.257 14.165 1.00 89.69 117 ALA A O 1
ATOM 856 N N . ASP A 1 118 ? 0.432 10.547 15.480 1.00 88.25 118 ASP A N 1
ATOM 857 C CA . ASP A 1 118 ? 1.456 9.628 14.970 1.00 88.25 118 ASP A CA 1
ATOM 858 C C . ASP A 1 118 ? 1.273 9.349 13.467 1.00 88.25 118 ASP A C 1
ATOM 860 O O . ASP A 1 118 ? 2.260 9.347 12.728 1.00 88.25 118 ASP A O 1
ATOM 864 N N . VAL A 1 119 ? 0.034 9.145 13.011 1.00 88.31 119 VAL A N 1
ATOM 865 C CA . VAL A 1 119 ? -0.296 8.918 11.593 1.00 88.31 119 VAL A CA 1
ATOM 866 C C . VAL A 1 119 ? 0.007 10.159 10.757 1.00 88.31 119 VAL A C 1
ATOM 868 O O . VAL A 1 119 ? 0.659 10.048 9.721 1.00 88.31 119 VAL A O 1
ATOM 871 N N . ALA A 1 120 ? -0.388 11.344 11.223 1.00 88.12 120 ALA A N 1
ATOM 872 C CA . ALA A 1 120 ? -0.092 12.605 10.553 1.00 88.12 120 ALA A CA 1
ATOM 873 C C . ALA A 1 120 ? 1.417 12.832 10.420 1.00 88.12 120 ALA A C 1
ATOM 875 O O . ALA A 1 120 ? 1.889 13.136 9.333 1.00 88.12 120 ALA A O 1
ATOM 876 N N . SER A 1 121 ? 2.195 12.569 11.478 1.00 84.00 121 SER A N 1
ATOM 877 C CA . SER A 1 121 ? 3.659 12.740 11.466 1.00 84.00 121 SER A CA 1
ATOM 878 C C . SER A 1 121 ? 4.388 11.889 10.416 1.00 84.00 121 SER A C 1
ATOM 880 O O . SER A 1 121 ? 5.537 12.164 10.082 1.00 84.00 121 SER A O 1
ATOM 882 N N . LEU A 1 122 ? 3.751 10.825 9.917 1.00 78.56 1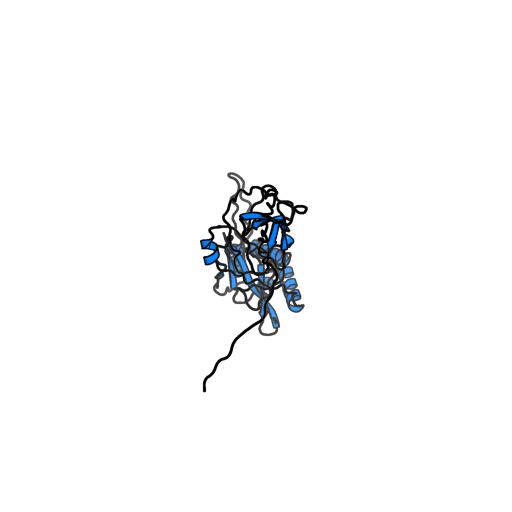22 LEU A N 1
ATOM 883 C CA . LEU A 1 122 ? 4.290 9.986 8.846 1.00 78.56 122 LEU A CA 1
ATOM 884 C C . LEU A 1 122 ? 4.041 10.555 7.445 1.00 78.56 122 LEU A C 1
ATOM 886 O O . LEU A 1 122 ? 4.675 10.095 6.502 1.00 78.56 122 LEU A O 1
ATOM 890 N N . HIS A 1 123 ? 3.137 11.527 7.333 1.00 73.75 123 HIS A N 1
ATOM 891 C CA . HIS A 1 123 ? 2.652 12.116 6.085 1.00 73.75 123 HIS A CA 1
ATOM 892 C C . HIS A 1 123 ? 2.839 13.640 6.042 1.00 73.75 123 HIS A C 1
ATOM 894 O O . HIS A 1 123 ? 2.440 14.288 5.077 1.00 73.75 123 HIS A O 1
ATOM 900 N N . GLU A 1 124 ? 3.436 14.233 7.079 1.00 65.38 124 GLU A N 1
ATOM 901 C CA . GLU A 1 124 ? 3.872 15.626 7.072 1.00 65.38 124 GLU A CA 1
ATOM 902 C C . GLU A 1 124 ? 5.116 15.772 6.181 1.00 65.38 124 GLU A C 1
ATOM 904 O O . GLU A 1 124 ? 6.249 15.848 6.651 1.00 65.38 124 GLU A O 1
ATOM 909 N N . GLU A 1 125 ? 4.894 15.823 4.869 1.00 56.94 125 GLU A N 1
ATOM 910 C CA . GLU A 1 125 ? 5.845 16.386 3.914 1.00 56.94 125 GLU A CA 1
ATOM 911 C C . GLU A 1 125 ? 5.526 17.884 3.781 1.00 56.94 125 GLU A C 1
ATOM 913 O O . GLU A 1 125 ? 4.423 18.292 3.413 1.00 56.94 125 GLU A O 1
ATOM 918 N N . GLY A 1 126 ? 6.463 18.733 4.203 1.00 50.88 126 GLY A N 1
ATOM 919 C CA . GLY A 1 126 ? 6.291 20.177 4.149 1.00 50.88 126 GLY A CA 1
ATOM 920 C C . GLY A 1 126 ? 6.768 20.727 2.816 1.00 50.88 126 GLY A C 1
ATOM 921 O O . GLY A 1 126 ? 7.963 20.980 2.675 1.00 50.88 126 GLY A O 1
ATOM 922 N N . ASP A 1 127 ? 5.848 21.005 1.894 1.00 50.53 127 ASP A N 1
ATOM 923 C CA . ASP A 1 127 ? 6.143 21.936 0.808 1.00 50.53 127 ASP A CA 1
ATOM 924 C C . ASP A 1 127 ? 6.446 23.303 1.424 1.00 50.53 127 ASP A C 1
ATOM 926 O O . ASP A 1 127 ? 5.608 23.936 2.079 1.00 50.53 127 ASP A O 1
ATOM 930 N N . LEU A 1 128 ? 7.688 23.754 1.256 1.00 52.47 128 LEU A N 1
ATOM 931 C CA . LEU A 1 128 ? 8.044 25.126 1.573 1.00 52.47 128 LEU A CA 1
ATOM 932 C C . LEU A 1 128 ? 7.358 26.015 0.530 1.00 52.47 128 LEU A C 1
ATOM 934 O O . LEU A 1 128 ? 7.595 25.832 -0.666 1.00 52.47 128 LEU A O 1
ATOM 938 N N . PRO A 1 129 ? 6.517 26.979 0.940 1.00 56.81 129 PRO A N 1
ATOM 939 C CA . PRO A 1 129 ? 5.888 27.870 -0.016 1.00 56.81 129 PRO A CA 1
ATOM 940 C C . PRO A 1 129 ? 6.962 28.630 -0.791 1.00 56.81 129 PRO A C 1
ATOM 942 O O . PRO A 1 129 ? 8.024 28.969 -0.254 1.00 56.81 129 PRO A O 1
ATOM 945 N N . ALA A 1 130 ? 6.668 28.922 -2.060 1.00 60.44 130 ALA A N 1
ATOM 946 C CA . ALA A 1 130 ? 7.513 29.780 -2.873 1.00 60.44 130 ALA A CA 1
ATOM 947 C C . ALA A 1 130 ? 7.824 31.080 -2.112 1.00 60.44 130 ALA A C 1
ATOM 949 O O . ALA A 1 130 ? 6.974 31.637 -1.411 1.00 60.44 130 ALA A O 1
ATOM 950 N N . ARG A 1 131 ? 9.069 31.549 -2.222 1.00 66.06 131 ARG A N 1
ATOM 951 C CA . ARG A 1 131 ? 9.592 32.676 -1.442 1.00 66.06 131 ARG A CA 1
ATOM 952 C C . ARG A 1 131 ? 8.659 33.893 -1.567 1.00 66.06 131 ARG A C 1
ATOM 954 O O . ARG A 1 131 ? 8.529 34.456 -2.647 1.00 66.06 131 ARG A O 1
ATOM 961 N N . GLY A 1 132 ? 8.033 34.299 -0.460 1.00 65.38 132 GLY A N 1
ATOM 962 C CA . GLY A 1 132 ? 7.138 35.464 -0.403 1.00 65.38 132 GLY A CA 1
ATOM 963 C C . GLY A 1 132 ? 5.640 35.170 -0.555 1.00 65.38 132 GLY A C 1
ATOM 964 O O . GLY A 1 132 ? 4.846 36.097 -0.422 1.00 65.38 132 GLY A O 1
ATOM 965 N N . ALA A 1 133 ? 5.232 33.917 -0.779 1.00 70.38 133 ALA A N 1
ATOM 966 C CA . ALA A 1 133 ? 3.822 33.539 -0.735 1.00 70.38 133 ALA A CA 1
ATOM 967 C C . ALA A 1 133 ? 3.334 33.375 0.722 1.00 70.38 133 ALA A C 1
ATOM 969 O O . ALA A 1 133 ? 4.077 32.845 1.558 1.00 70.38 133 ALA A O 1
ATOM 970 N N . PRO A 1 134 ? 2.095 33.796 1.051 1.00 66.94 134 PRO A N 1
ATOM 971 C CA . PRO A 1 134 ? 1.483 33.495 2.340 1.00 66.94 134 PRO A CA 1
ATOM 972 C C . PRO A 1 134 ? 1.435 31.983 2.565 1.00 66.94 134 PRO A C 1
ATOM 974 O O . PRO A 1 134 ? 0.981 31.240 1.696 1.00 66.94 134 PRO A O 1
ATOM 977 N N . VAL A 1 135 ? 1.888 31.525 3.733 1.00 61.62 135 VAL A N 1
ATOM 978 C CA . VAL A 1 135 ? 1.753 30.116 4.118 1.00 61.62 135 VAL A CA 1
ATOM 979 C C . VAL A 1 135 ? 0.286 29.887 4.493 1.00 61.62 135 VAL A C 1
ATOM 981 O O . VAL A 1 135 ? -0.175 30.524 5.446 1.00 61.62 135 VAL A O 1
ATOM 984 N N . PRO A 1 136 ? -0.474 29.033 3.783 1.00 64.69 136 PRO A N 1
ATOM 985 C CA . PRO A 1 136 ? -1.818 28.689 4.227 1.00 64.69 136 PRO A CA 1
ATOM 986 C C . PRO A 1 136 ? -1.755 28.069 5.634 1.00 64.69 136 PRO A C 1
ATOM 988 O O . PRO A 1 136 ? -0.761 27.412 5.971 1.00 64.69 136 PRO A O 1
ATOM 991 N N . PRO A 1 137 ? -2.781 28.274 6.481 1.00 65.25 137 PRO A N 1
ATOM 992 C CA . PRO A 1 137 ? -2.820 27.645 7.793 1.00 65.25 137 PRO A CA 1
ATOM 993 C C . PRO A 1 137 ? -2.718 26.131 7.617 1.00 65.25 137 PRO A C 1
ATOM 995 O O . PRO A 1 137 ? -3.460 25.535 6.834 1.00 65.25 137 PRO A O 1
ATOM 998 N N . ARG A 1 138 ? -1.760 25.515 8.316 1.00 70.50 138 ARG A N 1
ATOM 999 C CA . ARG A 1 138 ? -1.573 24.067 8.239 1.00 70.50 138 ARG A CA 1
ATOM 1000 C C . ARG A 1 138 ? -2.825 23.374 8.787 1.00 70.50 138 ARG A C 1
ATOM 1002 O O . ARG A 1 138 ? -3.301 23.788 9.848 1.00 70.50 138 ARG A O 1
ATOM 1009 N N . PRO A 1 139 ? -3.349 22.344 8.099 1.00 78.88 139 PRO A N 1
ATOM 1010 C CA . PRO A 1 139 ? -4.407 21.518 8.663 1.00 78.88 139 PRO A CA 1
ATOM 1011 C C . PRO A 1 139 ? -3.941 20.920 9.991 1.00 78.88 139 PRO A C 1
ATOM 1013 O O . PRO A 1 139 ? -2.746 20.693 10.203 1.00 78.88 139 PRO A O 1
ATOM 1016 N N . SER A 1 140 ? -4.881 20.667 10.897 1.00 86.50 140 SER A N 1
ATOM 1017 C CA . SER A 1 140 ? -4.546 19.976 12.141 1.00 86.50 140 SER A CA 1
ATOM 1018 C C . SER A 1 140 ? -4.067 18.548 11.850 1.00 86.50 140 SER A C 1
ATOM 1020 O O . SER A 1 140 ? -4.504 17.923 10.883 1.00 86.50 140 SER A O 1
ATOM 1022 N N . ALA A 1 141 ? -3.212 17.994 12.715 1.00 86.75 141 ALA A N 1
ATOM 1023 C CA . ALA A 1 141 ? -2.742 16.612 12.586 1.00 86.75 141 ALA A CA 1
ATOM 1024 C C . ALA A 1 141 ? -3.910 15.610 12.471 1.00 86.75 141 ALA A C 1
ATOM 1026 O O . ALA A 1 141 ? -3.882 14.694 11.655 1.00 86.75 141 ALA A O 1
ATOM 1027 N N . THR A 1 142 ? -4.991 15.835 13.222 1.00 92.06 142 THR A N 1
ATOM 1028 C CA . THR A 1 142 ? -6.225 15.047 13.118 1.00 92.06 142 THR A CA 1
ATOM 1029 C C . THR A 1 142 ? -6.817 15.091 11.709 1.00 92.06 142 THR A C 1
ATOM 1031 O O . THR A 1 142 ? -7.155 14.047 11.166 1.00 92.06 142 THR A O 1
ATOM 1034 N N . GLU A 1 143 ? -6.937 16.270 11.096 1.00 91.44 143 GLU A N 1
ATOM 1035 C CA . GLU A 1 143 ? -7.495 16.396 9.742 1.00 91.44 143 GLU A CA 1
ATOM 1036 C C . GLU A 1 143 ? -6.622 15.713 8.692 1.00 91.44 143 GLU A C 1
ATOM 1038 O O . GLU A 1 143 ? -7.155 15.040 7.813 1.00 91.44 143 GLU A O 1
ATOM 1043 N N . VAL A 1 144 ? -5.296 15.834 8.811 1.00 90.69 144 VAL A N 1
ATOM 1044 C CA . VAL A 1 144 ? -4.351 15.131 7.932 1.00 90.69 144 VAL A CA 1
ATOM 1045 C C . VAL A 1 144 ? -4.538 13.622 8.050 1.00 90.69 144 VAL A C 1
ATOM 1047 O O . VAL A 1 144 ? -4.714 12.950 7.039 1.00 90.69 144 VAL A O 1
ATOM 1050 N N . ALA A 1 145 ? -4.547 13.088 9.271 1.00 93.25 145 ALA A N 1
ATOM 1051 C CA . ALA A 1 145 ? -4.655 11.652 9.497 1.00 93.25 145 ALA A CA 1
ATOM 1052 C C . ALA A 1 145 ? -6.004 11.072 9.055 1.00 93.25 145 ALA A C 1
ATOM 1054 O O . ALA A 1 145 ? -6.039 9.993 8.471 1.00 93.25 145 ALA A O 1
ATOM 1055 N N . LEU A 1 146 ? -7.111 11.777 9.306 1.00 95.88 146 LEU A N 1
ATOM 1056 C CA . LEU A 1 146 ? -8.433 11.335 8.860 1.00 95.88 146 LEU A CA 1
ATOM 1057 C C . LEU A 1 146 ? -8.549 11.332 7.333 1.00 95.88 146 LEU A C 1
ATOM 1059 O O . LEU A 1 146 ? -9.147 10.412 6.786 1.00 95.88 146 LEU A O 1
ATOM 1063 N N . ARG A 1 147 ? -7.953 12.320 6.652 1.00 94.31 147 ARG A N 1
ATOM 1064 C CA . ARG A 1 147 ? -7.875 12.334 5.187 1.00 94.31 147 ARG A CA 1
ATOM 1065 C C . ARG A 1 147 ? -7.070 11.144 4.668 1.00 94.31 147 ARG A C 1
ATOM 1067 O O . ARG A 1 147 ? -7.592 10.405 3.855 1.00 94.31 147 ARG A O 1
ATOM 1074 N N . VAL A 1 148 ? -5.876 10.902 5.216 1.00 92.31 148 VAL A N 1
ATOM 1075 C CA . VAL A 1 148 ? -5.048 9.737 4.846 1.00 92.31 148 VAL A CA 1
ATOM 1076 C C . VAL A 1 148 ? -5.823 8.427 5.008 1.00 92.31 148 VAL A C 1
ATOM 1078 O O . VAL A 1 148 ? -5.813 7.598 4.111 1.00 92.31 148 VAL A O 1
ATOM 1081 N N . ILE A 1 149 ? -6.553 8.256 6.117 1.00 96.12 149 ILE A N 1
ATOM 1082 C CA . ILE A 1 149 ? -7.397 7.070 6.324 1.00 96.12 149 ILE A CA 1
ATOM 1083 C C . ILE A 1 149 ? -8.464 6.942 5.230 1.00 96.12 149 ILE A C 1
ATOM 1085 O O . ILE A 1 149 ? -8.727 5.832 4.785 1.00 96.12 149 ILE A O 1
ATOM 1089 N N . LEU A 1 150 ? -9.111 8.036 4.823 1.00 97.06 150 LEU A N 1
ATOM 1090 C CA . LEU A 1 150 ? -10.121 7.998 3.764 1.00 97.06 150 LEU A CA 1
ATOM 1091 C C . LEU A 1 150 ? -9.500 7.643 2.410 1.00 97.06 150 LEU A C 1
ATOM 1093 O O . LEU A 1 150 ? -10.005 6.729 1.761 1.00 97.06 150 LEU A O 1
ATOM 1097 N N . ASP A 1 151 ? -8.395 8.295 2.051 1.00 94.44 151 ASP A N 1
ATOM 1098 C CA . ASP A 1 151 ? -7.669 8.067 0.798 1.00 94.44 151 ASP A CA 1
ATOM 1099 C C . ASP A 1 151 ? -7.218 6.592 0.703 1.00 94.44 151 ASP A C 1
ATOM 1101 O O . ASP A 1 151 ? -7.527 5.893 -0.264 1.00 94.44 151 ASP A O 1
ATOM 1105 N N . ASP A 1 152 ? -6.616 6.062 1.776 1.00 95.06 152 ASP A N 1
ATOM 1106 C CA . ASP A 1 152 ? -6.175 4.663 1.874 1.00 95.06 152 ASP A CA 1
ATOM 1107 C C . ASP A 1 152 ? -7.329 3.649 1.732 1.00 95.06 152 ASP A C 1
ATOM 1109 O O . ASP A 1 152 ? -7.109 2.501 1.336 1.00 95.06 152 ASP A O 1
ATOM 1113 N N . LEU A 1 153 ? -8.556 4.027 2.113 1.00 96.81 153 LEU A N 1
ATOM 1114 C CA . LEU A 1 153 ? -9.751 3.182 2.012 1.00 96.81 153 LEU A CA 1
ATOM 1115 C C . LEU A 1 153 ? -10.473 3.310 0.665 1.00 96.81 153 LEU A C 1
ATOM 1117 O O . LEU A 1 153 ? -11.271 2.427 0.333 1.00 96.81 153 LEU A O 1
ATOM 1121 N N . GLU A 1 154 ? -10.281 4.411 -0.057 1.00 95.31 154 GLU A N 1
ATOM 1122 C CA . GLU A 1 154 ? -10.861 4.658 -1.379 1.00 95.31 154 GLU A CA 1
ATOM 1123 C C . GLU A 1 154 ? -10.032 3.978 -2.474 1.00 95.31 154 GLU A C 1
ATOM 1125 O O . GLU A 1 154 ? -10.586 3.285 -3.327 1.00 95.31 154 GLU A O 1
ATOM 1130 N N . GLU A 1 155 ? -8.704 4.065 -2.384 1.00 90.50 155 GLU A N 1
ATOM 1131 C CA . GLU A 1 155 ? -7.763 3.554 -3.391 1.00 90.50 155 GLU A CA 1
ATOM 1132 C C . GLU A 1 155 ? -7.267 2.121 -3.104 1.00 90.50 155 GLU A C 1
ATOM 1134 O O . GLU A 1 155 ? -6.193 1.706 -3.542 1.00 90.50 155 GLU A O 1
ATOM 1139 N N . ALA A 1 156 ? -8.033 1.338 -2.341 1.00 94.81 156 ALA A N 1
ATOM 1140 C CA . ALA A 1 156 ? -7.548 0.083 -1.774 1.00 94.81 156 ALA A CA 1
ATOM 1141 C C . ALA A 1 156 ? -7.268 -1.028 -2.819 1.00 94.81 156 ALA A C 1
ATOM 1143 O O . ALA A 1 156 ? -8.187 -1.603 -3.407 1.00 94.81 156 ALA A O 1
ATOM 1144 N N . ASP A 1 157 ? -6.001 -1.443 -2.941 1.00 94.69 157 ASP A N 1
ATOM 1145 C CA . ASP A 1 157 ? -5.545 -2.677 -3.608 1.00 94.69 157 ASP A CA 1
ATOM 1146 C C . ASP A 1 157 ? -5.407 -3.802 -2.570 1.00 94.69 157 ASP A C 1
ATOM 1148 O O . ASP A 1 157 ? -4.317 -4.125 -2.087 1.00 94.69 157 ASP A O 1
ATOM 1152 N N . TRP A 1 158 ? -6.545 -4.363 -2.157 1.00 97.44 158 TRP A N 1
ATOM 1153 C CA . TRP A 1 158 ? -6.621 -5.293 -1.030 1.00 97.44 158 TRP A CA 1
ATOM 1154 C C . TRP A 1 158 ? -5.671 -6.494 -1.145 1.00 97.44 158 TRP A C 1
ATOM 1156 O O . TRP A 1 158 ? -5.706 -7.288 -2.094 1.00 97.44 158 TRP A O 1
ATOM 1166 N N . GLY A 1 159 ? -4.864 -6.705 -0.105 1.00 97.50 159 GLY A N 1
ATOM 1167 C CA . GLY A 1 159 ? -3.919 -7.810 -0.097 1.00 97.50 159 GLY A CA 1
ATOM 1168 C C . GLY A 1 159 ? -3.202 -8.069 1.214 1.00 97.50 159 GLY A C 1
ATOM 1169 O O . GLY A 1 159 ? -3.708 -7.823 2.308 1.00 97.50 159 GLY A O 1
ATOM 1170 N N . ARG A 1 160 ? -2.025 -8.683 1.098 1.00 97.56 160 ARG A N 1
ATOM 1171 C CA . ARG A 1 160 ? -1.149 -9.026 2.223 1.00 97.56 160 ARG A CA 1
ATOM 1172 C C . ARG A 1 160 ? 0.124 -8.192 2.196 1.00 97.56 160 ARG A C 1
ATOM 1174 O O . ARG A 1 160 ? 0.585 -7.770 1.138 1.00 97.56 160 ARG A O 1
ATOM 1181 N N . ASP A 1 161 ? 0.749 -8.063 3.357 1.00 96.50 161 ASP A N 1
ATOM 1182 C CA . ASP A 1 161 ? 2.110 -7.556 3.486 1.00 96.50 161 ASP A CA 1
ATOM 1183 C C . ASP A 1 161 ? 2.980 -8.597 4.207 1.00 96.50 161 ASP A C 1
ATOM 1185 O O . ASP A 1 161 ? 2.652 -8.982 5.333 1.00 96.50 161 ASP A O 1
ATOM 1189 N N . PRO A 1 162 ? 4.099 -9.050 3.612 1.00 95.62 162 PRO A N 1
ATOM 1190 C CA . PRO A 1 162 ? 5.046 -9.944 4.280 1.00 95.62 162 PRO A CA 1
ATOM 1191 C C . PRO A 1 162 ? 5.603 -9.426 5.618 1.00 95.62 162 PRO A C 1
ATOM 1193 O O . PRO A 1 162 ? 6.117 -10.216 6.410 1.00 95.62 162 PRO A O 1
ATOM 1196 N N . LEU A 1 163 ? 5.540 -8.115 5.883 1.00 94.94 163 LEU A N 1
ATOM 1197 C CA . LEU A 1 163 ? 5.960 -7.522 7.160 1.00 94.94 163 LEU A CA 1
ATOM 1198 C C . LEU A 1 163 ? 4.863 -7.502 8.231 1.00 94.94 163 LEU A C 1
ATOM 1200 O O . LEU A 1 163 ? 5.170 -7.261 9.398 1.00 94.94 163 LEU A O 1
ATOM 1204 N N . VAL A 1 164 ? 3.612 -7.786 7.860 1.00 95.06 164 VAL A N 1
ATOM 1205 C CA . VAL A 1 164 ? 2.450 -7.760 8.758 1.00 95.06 164 VAL A CA 1
ATOM 1206 C C . VAL A 1 164 ? 1.703 -9.100 8.663 1.00 95.06 164 VAL A C 1
ATOM 1208 O O . VAL A 1 164 ? 0.596 -9.181 8.122 1.00 95.06 164 VAL A O 1
ATOM 1211 N N . PRO A 1 165 ? 2.312 -10.201 9.142 1.00 93.69 165 PRO A N 1
ATOM 1212 C CA . PRO A 1 165 ? 1.764 -11.537 8.951 1.00 93.69 165 PRO A CA 1
ATOM 1213 C C . PRO A 1 165 ? 0.370 -11.672 9.576 1.00 93.69 165 PRO A C 1
ATOM 1215 O O . PRO A 1 165 ? 0.129 -11.264 10.710 1.00 93.69 165 PRO A O 1
ATOM 1218 N N . GLY A 1 166 ? -0.552 -12.272 8.821 1.00 93.88 166 GLY A N 1
ATOM 1219 C CA . GLY A 1 166 ? -1.935 -12.515 9.243 1.00 93.88 166 GLY A CA 1
ATOM 1220 C C . GLY A 1 166 ? -2.903 -11.348 9.017 1.00 93.88 166 GLY A C 1
ATOM 1221 O O . GLY A 1 166 ? -4.113 -11.578 9.004 1.00 93.88 166 GLY A O 1
ATOM 1222 N N . ALA A 1 167 ? -2.414 -10.132 8.765 1.00 97.19 167 ALA A N 1
ATOM 1223 C CA . ALA A 1 167 ? -3.265 -8.973 8.503 1.00 97.19 167 ALA A CA 1
ATOM 1224 C C . ALA A 1 167 ? -3.704 -8.881 7.031 1.00 97.19 167 ALA A C 1
ATOM 1226 O O . ALA A 1 167 ? -3.041 -9.423 6.140 1.00 97.19 167 ALA A O 1
ATOM 1227 N N . VAL A 1 168 ? -4.841 -8.233 6.782 1.00 98.31 168 VAL A N 1
ATOM 1228 C CA . VAL A 1 168 ? -5.318 -7.846 5.442 1.00 98.31 168 VAL A CA 1
ATOM 1229 C C . VAL A 1 168 ? -5.113 -6.346 5.300 1.00 98.31 168 VAL A C 1
ATOM 1231 O O . VAL A 1 168 ? -5.547 -5.603 6.172 1.00 98.31 168 VAL A O 1
ATOM 1234 N N . CYS A 1 169 ? -4.449 -5.906 4.242 1.00 98.19 169 CYS A N 1
ATOM 1235 C CA . CYS A 1 169 ? -4.077 -4.512 4.043 1.00 98.19 169 CYS A CA 1
ATOM 1236 C C . CYS A 1 169 ? -4.836 -3.899 2.866 1.00 98.19 169 CYS A C 1
ATOM 1238 O O . CYS A 1 169 ? -5.183 -4.620 1.931 1.00 98.19 169 CYS A O 1
ATOM 1240 N N . THR A 1 170 ? -5.030 -2.580 2.885 1.00 97.88 170 THR A N 1
ATOM 1241 C CA . THR A 1 170 ? -5.555 -1.787 1.754 1.00 97.88 170 THR A CA 1
ATOM 1242 C C . THR A 1 170 ? -4.570 -1.686 0.584 1.00 97.88 170 THR A C 1
ATOM 1244 O O . THR A 1 170 ? -4.821 -0.995 -0.390 1.00 97.88 170 THR A O 1
ATOM 1247 N N . TYR A 1 171 ? -3.434 -2.371 0.675 1.00 95.88 171 TYR A N 1
ATOM 1248 C CA . TYR A 1 171 ? -2.383 -2.403 -0.327 1.00 95.88 171 TYR A CA 1
ATOM 1249 C C . TYR A 1 171 ? -1.734 -3.791 -0.353 1.00 95.88 171 TYR A C 1
ATOM 1251 O O . TYR A 1 171 ? -1.911 -4.624 0.549 1.00 95.88 171 TYR A O 1
ATOM 1259 N N . ARG A 1 172 ? -0.878 -4.018 -1.352 1.00 95.25 172 ARG A N 1
ATOM 1260 C CA . ARG A 1 172 ? -0.032 -5.211 -1.452 1.00 95.25 172 ARG A CA 1
ATOM 1261 C C . ARG A 1 172 ? 1.419 -4.861 -1.163 1.00 95.25 172 ARG A C 1
ATOM 1263 O O . ARG A 1 172 ? 2.055 -4.117 -1.900 1.00 95.25 172 ARG A O 1
ATOM 1270 N N . GLY A 1 173 ? 1.956 -5.402 -0.075 1.00 94.12 173 GLY A N 1
ATOM 1271 C CA . GLY A 1 173 ? 3.333 -5.138 0.337 1.00 94.12 173 GLY A CA 1
ATOM 1272 C C . GLY A 1 173 ? 4.354 -6.024 -0.376 1.00 94.12 173 GLY A C 1
ATOM 1273 O O . GLY A 1 173 ? 4.038 -7.112 -0.857 1.00 94.12 173 GLY A O 1
ATOM 1274 N N . ALA A 1 174 ? 5.616 -5.601 -0.363 1.00 94.50 174 ALA A N 1
ATOM 1275 C CA . ALA A 1 174 ? 6.744 -6.436 -0.765 1.00 94.50 174 ALA A CA 1
ATOM 1276 C C . ALA A 1 174 ? 7.879 -6.366 0.262 1.00 94.50 174 ALA A C 1
ATOM 1278 O O . ALA A 1 174 ? 8.072 -5.353 0.939 1.00 94.50 174 ALA A O 1
ATOM 1279 N N . ARG A 1 175 ? 8.652 -7.446 0.366 1.00 94.12 175 ARG A N 1
ATOM 1280 C CA . ARG A 1 175 ? 9.855 -7.542 1.198 1.00 94.12 175 ARG A CA 1
ATOM 1281 C C . ARG A 1 175 ? 11.040 -7.974 0.349 1.00 94.12 175 ARG A C 1
ATOM 1283 O O . ARG A 1 175 ? 10.961 -8.966 -0.372 1.00 94.12 175 ARG A O 1
ATOM 1290 N N . TRP A 1 176 ? 12.148 -7.253 0.477 1.00 93.12 176 TRP A N 1
ATOM 1291 C CA . TRP A 1 176 ? 13.393 -7.509 -0.247 1.00 93.12 176 TRP A CA 1
ATOM 1292 C C . TRP A 1 176 ? 14.616 -7.259 0.636 1.00 93.12 176 TRP A C 1
ATOM 1294 O O . TRP A 1 176 ? 14.516 -6.777 1.765 1.00 93.12 176 TRP A O 1
ATOM 1304 N N . SER A 1 177 ? 15.794 -7.588 0.108 1.00 91.19 177 SER A N 1
ATOM 1305 C CA . SER A 1 177 ? 17.072 -7.302 0.758 1.00 91.19 177 SER A CA 1
ATOM 1306 C C . SER A 1 177 ? 17.571 -5.905 0.383 1.00 91.19 177 SER A C 1
ATOM 1308 O O . SER A 1 177 ? 18.120 -5.711 -0.702 1.00 91.19 177 SER A O 1
ATOM 1310 N N . ALA A 1 178 ? 17.436 -4.934 1.290 1.00 88.62 178 ALA A N 1
ATOM 1311 C CA . ALA A 1 178 ? 17.979 -3.584 1.092 1.00 88.62 178 ALA A CA 1
ATOM 1312 C C . ALA A 1 178 ? 19.510 -3.587 0.924 1.00 88.62 178 ALA A C 1
ATOM 1314 O O . ALA A 1 178 ? 20.063 -2.794 0.169 1.00 88.62 178 ALA A O 1
ATOM 1315 N N . ARG A 1 179 ? 20.213 -4.541 1.555 1.00 88.00 179 ARG A N 1
ATOM 1316 C CA . ARG A 1 179 ? 21.656 -4.742 1.347 1.00 88.00 179 ARG A CA 1
ATOM 1317 C C . ARG A 1 179 ? 21.975 -5.075 -0.110 1.00 88.00 179 ARG A C 1
ATOM 1319 O O . ARG A 1 179 ? 22.945 -4.555 -0.649 1.00 88.00 179 ARG A O 1
ATOM 1326 N N . GLU A 1 180 ? 21.178 -5.933 -0.745 1.00 86.12 180 GLU A N 1
ATOM 1327 C CA . GLU A 1 180 ? 21.359 -6.233 -2.168 1.00 86.12 180 GLU A CA 1
ATOM 1328 C C . GLU A 1 180 ? 21.029 -5.036 -3.066 1.00 86.12 180 GLU A C 1
ATOM 1330 O O . GLU A 1 180 ? 21.642 -4.900 -4.122 1.00 86.12 180 GLU A O 1
ATOM 1335 N N . ALA A 1 181 ? 20.086 -4.181 -2.661 1.00 85.44 181 ALA A N 1
ATOM 1336 C CA . ALA A 1 181 ? 19.754 -2.957 -3.384 1.00 85.44 181 ALA A CA 1
ATOM 1337 C C . ALA A 1 181 ? 20.881 -1.911 -3.290 1.00 85.44 181 ALA A C 1
ATOM 1339 O O . ALA A 1 181 ? 21.293 -1.381 -4.316 1.00 85.44 181 ALA A O 1
ATOM 1340 N N . ARG A 1 182 ? 21.471 -1.705 -2.100 1.00 81.69 182 ARG A N 1
ATOM 1341 C CA . ARG A 1 182 ? 22.615 -0.791 -1.874 1.00 81.69 182 ARG A CA 1
ATOM 1342 C C . ARG A 1 182 ? 23.805 -1.084 -2.773 1.00 81.69 182 ARG A C 1
ATOM 1344 O O . ARG A 1 182 ? 24.374 -0.175 -3.360 1.00 81.69 182 ARG A O 1
ATOM 1351 N N . VAL A 1 183 ? 24.173 -2.359 -2.906 1.00 72.81 183 VAL A N 1
ATOM 1352 C CA . VAL A 1 183 ? 25.305 -2.781 -3.755 1.00 72.81 183 VAL A CA 1
ATOM 1353 C C . VAL A 1 183 ? 25.062 -2.450 -5.233 1.00 72.81 183 VAL A C 1
ATOM 1355 O O . VAL A 1 183 ? 26.007 -2.350 -6.005 1.00 72.81 183 VAL A O 1
ATOM 1358 N N . ARG A 1 184 ? 23.799 -2.266 -5.628 1.00 70.06 184 ARG A N 1
ATOM 1359 C CA . ARG A 1 184 ? 23.392 -1.927 -6.995 1.00 70.06 184 ARG A CA 1
ATOM 1360 C C . ARG A 1 184 ? 23.229 -0.416 -7.205 1.00 70.06 184 ARG A C 1
ATOM 1362 O O . ARG A 1 184 ? 22.938 -0.016 -8.326 1.00 70.06 184 ARG A O 1
ATOM 1369 N N . GLY A 1 185 ? 23.462 0.382 -6.155 1.00 56.12 185 GLY A N 1
ATOM 1370 C CA . GLY A 1 185 ? 23.729 1.819 -6.214 1.00 56.12 185 GLY A CA 1
ATOM 1371 C C . GLY A 1 185 ? 22.612 2.687 -6.778 1.00 56.12 185 GLY A C 1
ATOM 1372 O O . GLY A 1 185 ? 22.901 3.807 -7.174 1.00 56.12 185 GLY A O 1
ATOM 1373 N N . SER A 1 186 ? 21.377 2.189 -6.867 1.00 61.97 186 SER A N 1
ATOM 1374 C CA . SER A 1 186 ? 20.394 2.869 -7.705 1.00 61.97 186 SER A CA 1
ATOM 1375 C C . SER A 1 186 ? 19.784 4.111 -7.065 1.00 61.97 186 SER A C 1
ATOM 1377 O O . SER A 1 186 ? 19.374 4.988 -7.802 1.00 61.97 186 SER A O 1
ATOM 1379 N N . GLY A 1 187 ? 19.701 4.227 -5.730 1.00 72.94 187 GLY A N 1
ATOM 1380 C CA . GLY A 1 187 ? 18.990 5.359 -5.101 1.00 72.94 187 GLY A CA 1
ATOM 1381 C C . GLY A 1 187 ? 17.562 5.548 -5.647 1.00 72.94 187 GLY A C 1
ATOM 1382 O O . GLY A 1 187 ? 16.977 6.616 -5.519 1.00 72.94 187 GLY A O 1
ATOM 1383 N N . GLU A 1 188 ? 17.022 4.512 -6.290 1.00 82.69 188 GLU A N 1
ATOM 1384 C CA . GLU A 1 188 ? 15.796 4.531 -7.076 1.00 82.69 188 GLU A CA 1
ATOM 1385 C C . GLU A 1 188 ? 14.697 3.817 -6.290 1.00 82.69 188 GLU A C 1
ATOM 1387 O O . GLU A 1 188 ? 14.948 2.889 -5.502 1.00 82.69 188 GLU A O 1
ATOM 1392 N N . ALA A 1 189 ? 13.457 4.221 -6.547 1.00 89.12 189 ALA A N 1
ATOM 1393 C CA . ALA A 1 189 ? 12.295 3.441 -6.164 1.00 89.12 189 ALA A CA 1
ATOM 1394 C C . ALA A 1 189 ? 12.212 2.145 -6.992 1.00 89.12 189 ALA A C 1
ATOM 1396 O O . ALA A 1 189 ? 12.959 1.916 -7.952 1.00 89.12 189 ALA A O 1
ATOM 1397 N N . GLY A 1 190 ? 11.295 1.262 -6.608 1.00 92.06 190 GLY A N 1
ATOM 1398 C CA . GLY A 1 190 ? 11.087 -0.002 -7.295 1.00 92.06 190 GLY A CA 1
ATOM 1399 C C . GLY A 1 190 ? 9.635 -0.319 -7.560 1.00 92.06 190 GLY A C 1
ATOM 1400 O O . GLY A 1 190 ? 8.724 0.161 -6.884 1.00 92.06 190 GLY A O 1
ATOM 1401 N N . PHE A 1 191 ? 9.456 -1.230 -8.508 1.00 95.06 191 PHE A N 1
ATOM 1402 C CA . PHE A 1 191 ? 8.170 -1.809 -8.846 1.00 95.06 191 PHE A CA 1
ATOM 1403 C C . PHE A 1 191 ? 8.264 -3.325 -8.919 1.00 95.06 191 PHE A C 1
ATOM 1405 O O . PHE A 1 191 ? 9.307 -3.901 -9.239 1.00 95.06 191 PHE A O 1
ATOM 1412 N N . TRP A 1 192 ? 7.149 -3.985 -8.654 1.00 96.00 192 TRP A N 1
ATOM 1413 C CA . TRP A 1 192 ? 6.989 -5.419 -8.841 1.00 96.00 192 TRP A CA 1
ATOM 1414 C C . TRP A 1 192 ? 5.672 -5.708 -9.565 1.00 96.00 192 TRP A C 1
ATOM 1416 O O . TRP A 1 192 ? 4.799 -4.851 -9.671 1.00 96.00 192 TRP A O 1
ATOM 1426 N N . VAL A 1 193 ? 5.550 -6.919 -10.107 1.00 96.94 193 VAL A N 1
ATOM 1427 C CA . VAL A 1 193 ? 4.380 -7.358 -10.882 1.00 96.94 193 VAL A CA 1
ATOM 1428 C C . VAL A 1 193 ? 3.797 -8.640 -10.307 1.00 96.94 193 VAL A C 1
ATOM 1430 O O . VAL A 1 193 ? 4.492 -9.436 -9.671 1.00 96.94 193 VAL A O 1
ATOM 1433 N N . THR A 1 194 ? 2.513 -8.859 -10.561 1.00 95.31 194 THR A N 1
ATOM 1434 C CA . THR A 1 194 ? 1.750 -10.008 -10.047 1.00 95.31 194 THR A CA 1
ATOM 1435 C C . THR A 1 194 ? 1.602 -11.134 -11.060 1.00 95.31 194 THR A C 1
ATOM 1437 O O . THR A 1 194 ? 1.409 -12.287 -10.678 1.00 95.31 194 THR A O 1
ATOM 1440 N N . ALA A 1 195 ? 1.767 -10.815 -12.340 1.00 95.88 195 ALA A N 1
ATOM 1441 C CA . ALA A 1 195 ? 1.815 -11.747 -13.455 1.00 95.88 195 ALA A CA 1
ATOM 1442 C C . ALA A 1 195 ? 3.005 -11.402 -14.368 1.00 95.88 195 ALA A C 1
ATOM 1444 O O . ALA A 1 195 ? 3.567 -10.310 -14.251 1.00 95.88 195 ALA A O 1
ATOM 1445 N N . PRO A 1 196 ? 3.433 -12.313 -15.260 1.00 97.44 196 PRO A N 1
ATOM 1446 C CA . PRO A 1 196 ? 4.407 -11.968 -16.284 1.00 97.44 196 PRO A CA 1
ATOM 1447 C C . PRO A 1 196 ? 3.903 -10.795 -17.136 1.00 97.44 196 PRO A C 1
ATOM 1449 O O . PRO A 1 196 ? 2.849 -10.894 -17.761 1.00 97.44 196 PRO A O 1
ATOM 1452 N N . THR A 1 197 ? 4.660 -9.700 -17.170 1.00 97.56 197 THR A N 1
ATOM 1453 C CA . THR A 1 197 ? 4.230 -8.437 -17.792 1.00 97.56 197 THR A CA 1
ATOM 1454 C C . THR A 1 197 ? 5.201 -8.035 -18.885 1.00 97.56 197 THR A C 1
ATOM 1456 O O . THR A 1 197 ? 6.408 -8.005 -18.670 1.00 97.56 197 THR A O 1
ATOM 1459 N N . GLU A 1 198 ? 4.690 -7.744 -20.072 1.00 95.81 198 GLU A N 1
ATOM 1460 C CA . GLU A 1 198 ? 5.510 -7.293 -21.196 1.00 95.81 198 GLU A CA 1
ATOM 1461 C C . GLU A 1 198 ? 6.000 -5.864 -20.986 1.00 95.81 198 GLU A C 1
ATOM 1463 O O . GLU A 1 198 ? 5.261 -5.018 -20.485 1.00 95.81 198 GLU A O 1
ATOM 1468 N N . VAL A 1 199 ? 7.243 -5.617 -21.392 1.00 94.69 199 VAL A N 1
ATOM 1469 C CA . VAL A 1 199 ? 7.860 -4.292 -21.388 1.00 94.69 199 VAL A CA 1
ATOM 1470 C C . VAL A 1 199 ? 8.075 -3.861 -22.826 1.00 94.69 199 VAL A C 1
ATOM 1472 O O . VAL A 1 199 ? 8.642 -4.624 -23.612 1.00 94.69 199 VAL A O 1
ATOM 1475 N N . ARG A 1 200 ? 7.628 -2.655 -23.163 1.00 93.44 200 ARG A N 1
ATOM 1476 C CA . ARG A 1 200 ? 7.718 -2.083 -24.509 1.00 93.44 200 ARG A CA 1
ATOM 1477 C C . ARG A 1 200 ? 8.897 -1.117 -24.623 1.00 93.44 200 ARG A C 1
ATOM 1479 O O . ARG A 1 200 ? 9.349 -0.593 -23.612 1.00 93.44 200 ARG A O 1
ATOM 1486 N N . ALA A 1 201 ? 9.417 -0.888 -25.828 1.00 86.69 201 ALA A N 1
ATOM 1487 C CA . ALA A 1 201 ? 10.608 -0.045 -26.017 1.00 86.69 201 ALA A CA 1
ATOM 1488 C C . ALA A 1 201 ? 10.399 1.433 -25.623 1.00 86.69 201 ALA A C 1
ATOM 1490 O O . ALA A 1 201 ? 11.328 2.070 -25.136 1.00 86.69 201 ALA A O 1
ATOM 1491 N N . ALA A 1 202 ? 9.194 1.976 -25.837 1.00 75.38 202 ALA A N 1
ATOM 1492 C CA . ALA A 1 202 ? 8.897 3.390 -25.574 1.00 75.38 202 ALA A CA 1
ATOM 1493 C C . ALA A 1 202 ? 7.423 3.678 -25.222 1.00 75.38 202 ALA A C 1
ATOM 1495 O O . ALA A 1 202 ? 7.168 4.555 -24.402 1.00 75.38 202 ALA A O 1
ATOM 1496 N N . ALA A 1 203 ? 6.457 2.953 -25.805 1.00 76.12 203 ALA A N 1
ATOM 1497 C CA . ALA A 1 203 ? 5.018 3.204 -25.634 1.00 76.12 203 ALA A CA 1
ATOM 1498 C C . ALA A 1 203 ? 4.159 1.960 -25.959 1.00 76.12 203 ALA A C 1
ATOM 1500 O O . ALA A 1 203 ? 4.703 0.899 -26.269 1.00 76.12 203 ALA A O 1
ATOM 1501 N N . GLU A 1 204 ? 2.831 2.107 -25.909 1.00 74.62 204 GLU A N 1
ATOM 1502 C CA . GLU A 1 204 ? 1.820 1.048 -26.081 1.00 74.62 204 GLU A CA 1
ATOM 1503 C C . GLU A 1 204 ? 1.993 0.190 -27.341 1.00 74.62 204 GLU A C 1
ATOM 1505 O O . GLU A 1 204 ? 2.062 -1.037 -27.240 1.00 74.62 204 GLU A O 1
ATOM 1510 N N . ASP A 1 205 ? 2.161 0.828 -28.499 1.00 82.00 205 ASP A N 1
ATOM 1511 C CA . ASP A 1 205 ? 2.289 0.140 -29.791 1.00 82.00 205 ASP A CA 1
ATOM 1512 C C . ASP A 1 205 ? 3.733 -0.261 -30.134 1.00 82.00 205 ASP A C 1
ATOM 1514 O O . ASP A 1 205 ? 4.000 -0.821 -31.201 1.00 82.00 205 ASP A O 1
ATOM 1518 N N . ALA A 1 206 ? 4.692 0.020 -29.247 1.00 86.25 206 ALA A N 1
ATOM 1519 C CA . ALA A 1 206 ? 6.081 -0.346 -29.479 1.00 86.25 206 ALA A CA 1
ATOM 1520 C C . ALA A 1 206 ? 6.295 -1.858 -29.311 1.00 86.25 206 ALA A C 1
ATOM 1522 O O . ALA A 1 206 ? 5.515 -2.576 -28.676 1.00 86.25 206 ALA A O 1
ATOM 1523 N N . GLU A 1 207 ? 7.394 -2.362 -29.866 1.00 91.06 207 GLU A N 1
ATOM 1524 C CA . GLU A 1 207 ? 7.747 -3.771 -29.729 1.00 91.06 207 GLU A CA 1
ATOM 1525 C C . GLU A 1 207 ? 8.033 -4.156 -28.270 1.00 91.06 207 GLU A C 1
ATOM 1527 O O . GLU A 1 207 ? 8.507 -3.351 -27.461 1.00 91.06 207 GLU A O 1
ATOM 1532 N N . THR A 1 208 ? 7.743 -5.414 -27.933 1.00 94.06 208 THR A N 1
ATOM 1533 C CA . THR A 1 208 ? 8.112 -5.988 -26.639 1.00 94.06 208 THR A CA 1
ATOM 1534 C C . THR A 1 208 ? 9.614 -6.238 -26.600 1.00 94.06 208 THR A C 1
ATOM 1536 O O . THR A 1 208 ? 10.122 -7.090 -27.324 1.00 94.06 208 THR A O 1
ATOM 1539 N N . VAL A 1 209 ? 10.311 -5.552 -25.699 1.00 92.62 209 VAL A N 1
ATOM 1540 C CA . VAL A 1 209 ? 11.771 -5.648 -25.523 1.00 92.62 209 VAL A CA 1
ATOM 1541 C C . VAL A 1 209 ? 12.172 -6.512 -24.330 1.00 92.62 209 VAL A C 1
ATOM 1543 O O . VAL A 1 209 ? 13.297 -7.001 -24.259 1.00 92.62 209 VAL A O 1
ATOM 1546 N N . ALA A 1 210 ? 11.261 -6.728 -23.378 1.00 94.62 210 ALA A N 1
ATOM 1547 C CA . ALA A 1 210 ? 11.501 -7.589 -22.226 1.00 94.62 210 ALA A CA 1
ATOM 1548 C C . ALA A 1 210 ? 10.194 -8.107 -21.611 1.00 94.62 210 ALA A C 1
ATOM 1550 O O . ALA A 1 210 ? 9.086 -7.754 -22.018 1.00 94.62 210 ALA A O 1
ATOM 1551 N N . ARG A 1 211 ? 10.332 -8.945 -20.581 1.00 96.31 211 ARG A N 1
ATOM 1552 C CA . ARG A 1 211 ? 9.218 -9.404 -19.752 1.00 96.31 211 ARG A CA 1
ATOM 1553 C C . ARG A 1 211 ? 9.602 -9.354 -18.275 1.00 96.31 211 ARG A C 1
ATOM 1555 O O . ARG A 1 211 ? 10.609 -9.935 -17.869 1.00 96.31 211 ARG A O 1
ATOM 1562 N N . LEU A 1 212 ? 8.789 -8.668 -17.478 1.00 96.81 212 LEU A N 1
ATOM 1563 C CA . LEU A 1 212 ? 8.865 -8.669 -16.023 1.00 96.81 212 LEU A CA 1
ATOM 1564 C C . LEU A 1 212 ? 8.306 -9.983 -15.481 1.00 96.81 212 LEU A C 1
ATOM 1566 O O . LEU A 1 212 ? 7.362 -10.546 -16.037 1.00 96.81 212 LEU A O 1
ATOM 1570 N N . VAL A 1 213 ? 8.885 -10.469 -14.389 1.00 97.00 213 VAL A N 1
ATOM 1571 C CA . VAL A 1 213 ? 8.5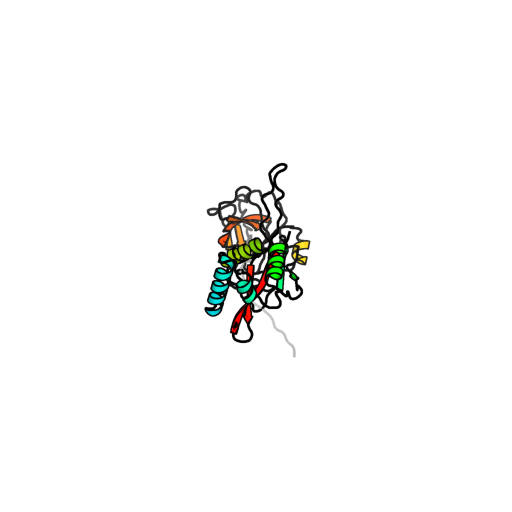35 -11.746 -13.763 1.00 97.00 213 VAL A CA 1
ATOM 1572 C C . VAL A 1 213 ? 8.089 -11.495 -12.320 1.00 97.00 213 VAL A C 1
ATOM 1574 O O . VAL A 1 213 ? 8.772 -10.755 -11.608 1.00 97.00 213 VAL A O 1
ATOM 1577 N N . PRO A 1 214 ? 6.999 -12.129 -11.850 1.00 97.12 214 PRO A N 1
ATOM 1578 C CA . PRO A 1 214 ? 6.574 -12.037 -10.454 1.00 97.12 214 PRO A CA 1
ATOM 1579 C C . PRO A 1 214 ? 7.647 -12.481 -9.450 1.00 97.12 214 PRO A C 1
ATOM 1581 O O . PRO A 1 214 ? 8.533 -13.283 -9.760 1.00 97.12 214 PRO A O 1
ATOM 1584 N N . GLY A 1 215 ? 7.571 -11.967 -8.218 1.00 96.31 215 GLY A N 1
ATOM 1585 C CA . GLY A 1 215 ? 8.566 -12.249 -7.169 1.00 96.31 215 GLY A CA 1
ATOM 1586 C C . GLY A 1 215 ? 9.928 -11.581 -7.412 1.00 96.31 215 GLY A C 1
ATOM 1587 O O . GLY A 1 215 ? 10.975 -12.036 -6.915 1.00 96.31 215 GLY A O 1
ATOM 1588 N N . ARG A 1 216 ? 9.934 -10.518 -8.223 1.00 96.44 216 ARG A N 1
ATOM 1589 C CA . ARG A 1 216 ? 11.088 -9.660 -8.487 1.00 96.44 216 ARG A CA 1
ATOM 1590 C C . ARG A 1 216 ? 10.711 -8.192 -8.349 1.00 96.44 216 ARG A C 1
ATOM 1592 O O . ARG A 1 216 ? 9.610 -7.810 -8.729 1.00 96.44 216 ARG A O 1
ATOM 1599 N N . ILE A 1 217 ? 11.653 -7.399 -7.848 1.00 94.81 217 ILE A N 1
ATOM 1600 C CA . ILE A 1 217 ? 11.593 -5.939 -7.909 1.00 94.81 217 ILE A CA 1
ATOM 1601 C C . ILE A 1 217 ? 12.535 -5.466 -9.010 1.00 94.81 217 ILE A C 1
ATOM 1603 O O . ILE A 1 217 ? 13.705 -5.868 -9.067 1.00 94.81 217 ILE A O 1
ATOM 1607 N N . TYR A 1 218 ? 11.991 -4.609 -9.859 1.00 94.06 218 TYR A N 1
ATOM 1608 C CA . TYR A 1 218 ? 12.675 -3.898 -10.922 1.00 94.06 218 TYR A CA 1
ATOM 1609 C C . TYR A 1 218 ? 12.830 -2.443 -10.512 1.00 94.06 218 TYR A C 1
ATOM 1611 O O . TYR A 1 218 ? 11.965 -1.893 -9.828 1.00 94.06 218 TYR A O 1
ATOM 1619 N N . PHE A 1 219 ? 13.944 -1.840 -10.903 1.00 92.06 219 PHE A N 1
ATOM 1620 C CA . PHE A 1 219 ? 14.183 -0.439 -10.608 1.00 92.06 219 PHE A CA 1
ATOM 1621 C C . PHE A 1 219 ? 13.329 0.461 -11.496 1.00 92.06 219 PHE A C 1
ATOM 1623 O O . PHE A 1 219 ? 13.070 0.133 -12.660 1.00 92.06 219 PHE A O 1
ATOM 1630 N N . GLN A 1 220 ? 12.882 1.578 -10.927 1.00 91.44 220 GLN A N 1
ATOM 1631 C CA . GLN A 1 220 ? 12.279 2.653 -11.700 1.00 91.44 220 GLN A CA 1
ATOM 1632 C C . GLN A 1 220 ? 13.266 3.114 -12.776 1.00 91.44 220 GLN A C 1
ATOM 1634 O O . GLN A 1 220 ? 14.456 3.229 -12.517 1.00 91.44 220 GLN A O 1
ATOM 1639 N N . GLY A 1 221 ? 12.768 3.340 -13.986 1.00 89.19 221 GLY A N 1
ATOM 1640 C CA . GLY A 1 221 ? 13.511 4.035 -15.031 1.00 89.19 221 GLY A CA 1
ATOM 1641 C C . GLY A 1 221 ? 12.774 5.304 -15.435 1.00 89.19 221 GLY A C 1
ATOM 1642 O O . GLY A 1 221 ? 11.578 5.449 -15.163 1.00 89.19 221 GLY A O 1
ATOM 1643 N N . TYR A 1 222 ? 13.472 6.199 -16.120 1.00 86.56 222 TYR A N 1
ATOM 1644 C CA . TYR A 1 222 ? 12.897 7.434 -16.637 1.00 86.56 222 TYR A CA 1
ATOM 1645 C C . TYR A 1 222 ? 12.800 7.369 -18.161 1.00 86.56 222 TYR A C 1
ATOM 1647 O O . TYR A 1 222 ? 13.727 6.939 -18.845 1.00 86.56 222 TYR A O 1
ATOM 1655 N N . LEU A 1 223 ? 11.629 7.735 -18.678 1.00 84.00 223 LEU A N 1
ATOM 1656 C CA . LEU A 1 223 ? 11.378 7.909 -20.104 1.00 84.00 223 LEU A CA 1
ATOM 1657 C C . LEU A 1 223 ? 11.321 9.412 -20.372 1.00 84.00 223 LEU A C 1
ATOM 1659 O O . LEU A 1 223 ? 10.642 10.118 -19.629 1.00 84.00 223 LEU A O 1
ATOM 1663 N N . ASP A 1 224 ? 11.961 9.882 -21.441 1.00 80.12 224 ASP A N 1
ATOM 1664 C CA . ASP A 1 224 ? 11.948 11.309 -21.806 1.00 80.12 224 ASP A CA 1
ATOM 1665 C C . ASP A 1 224 ? 10.530 11.817 -22.106 1.00 80.12 224 ASP A C 1
ATOM 1667 O O . ASP A 1 224 ? 10.182 12.964 -21.840 1.00 80.12 224 ASP A O 1
ATOM 1671 N N . THR A 1 225 ? 9.699 10.945 -22.682 1.00 79.19 225 THR A N 1
ATOM 1672 C CA . THR A 1 225 ? 8.311 11.229 -23.069 1.00 79.19 225 THR A CA 1
ATOM 1673 C C . THR A 1 225 ? 7.414 10.047 -22.689 1.00 79.19 225 THR A C 1
ATOM 1675 O O . THR A 1 225 ? 7.095 9.205 -23.531 1.00 79.19 225 THR A O 1
ATOM 1678 N N . PRO A 1 226 ? 7.028 9.918 -21.405 1.00 75.44 226 PRO A N 1
ATOM 1679 C CA . PRO A 1 226 ? 6.160 8.831 -20.978 1.00 75.44 226 PRO A CA 1
ATOM 1680 C C . PRO A 1 226 ? 4.763 9.014 -21.582 1.00 75.44 226 PRO A C 1
ATOM 1682 O O . PRO A 1 226 ? 4.179 10.095 -21.521 1.00 75.44 226 PRO A O 1
ATOM 1685 N N . THR A 1 227 ? 4.215 7.943 -22.156 1.00 85.94 227 THR A N 1
ATOM 1686 C CA . THR A 1 227 ? 2.791 7.895 -22.517 1.00 85.94 227 THR A CA 1
ATOM 1687 C C . THR A 1 227 ? 1.948 7.932 -21.239 1.00 85.94 227 THR A C 1
ATOM 1689 O O . THR A 1 227 ? 2.333 7.342 -20.228 1.00 85.94 227 THR A O 1
ATOM 1692 N N . GLU A 1 228 ? 0.804 8.616 -21.262 1.00 88.88 228 GLU A N 1
ATOM 1693 C CA . GLU A 1 228 ? -0.106 8.664 -20.113 1.00 88.88 228 GLU A CA 1
ATOM 1694 C C . GLU A 1 228 ? -0.499 7.250 -19.660 1.00 88.88 228 GLU A C 1
ATOM 1696 O O . GLU A 1 228 ? -0.822 6.392 -20.479 1.00 88.88 228 GLU A O 1
ATOM 1701 N N . GLY A 1 229 ? -0.437 6.984 -18.352 1.00 90.06 229 GLY A N 1
ATOM 1702 C CA . GLY A 1 229 ? -0.707 5.653 -17.801 1.00 90.06 229 GLY A CA 1
ATOM 1703 C C . GLY A 1 229 ? 0.419 4.633 -18.010 1.00 90.06 229 GLY A C 1
ATOM 1704 O O . GLY A 1 229 ? 0.230 3.456 -17.703 1.00 90.06 229 GLY A O 1
ATOM 1705 N N . TRP A 1 230 ? 1.594 5.055 -18.489 1.00 92.44 230 TRP A N 1
ATOM 1706 C CA . TRP A 1 230 ? 2.791 4.224 -18.614 1.00 92.44 230 TRP A CA 1
ATOM 1707 C C . TRP A 1 230 ? 3.934 4.745 -17.739 1.00 92.44 230 TRP A C 1
ATOM 1709 O O . TRP A 1 230 ? 4.109 5.945 -17.533 1.00 92.44 230 TRP A O 1
ATOM 1719 N N . ARG A 1 231 ? 4.751 3.820 -17.236 1.00 92.00 231 ARG A N 1
ATOM 1720 C CA . ARG A 1 231 ? 5.939 4.098 -16.419 1.00 92.00 231 ARG A CA 1
ATOM 1721 C C . ARG A 1 231 ? 7.184 3.523 -17.070 1.00 92.00 231 ARG A C 1
ATOM 1723 O O . ARG A 1 231 ? 7.135 2.461 -17.694 1.00 92.00 231 ARG A O 1
ATOM 1730 N N . GLY A 1 232 ? 8.311 4.188 -16.837 1.00 91.88 232 GLY A N 1
ATOM 1731 C CA . GLY A 1 232 ? 9.629 3.654 -17.143 1.00 91.88 232 GLY A CA 1
ATOM 1732 C C . GLY A 1 232 ? 10.075 2.616 -16.112 1.00 91.88 232 GLY A C 1
ATOM 1733 O O . GLY A 1 232 ? 9.982 2.821 -14.901 1.00 91.88 232 GLY A O 1
ATOM 1734 N N . ILE A 1 233 ? 10.599 1.499 -16.601 1.00 92.25 233 ILE A N 1
ATOM 1735 C CA . ILE A 1 233 ? 11.260 0.461 -15.815 1.00 92.25 233 ILE A CA 1
ATOM 1736 C C . ILE A 1 233 ? 12.644 0.229 -16.397 1.00 92.25 233 ILE A C 1
ATOM 1738 O O . ILE A 1 233 ? 12.797 0.002 -17.599 1.00 92.25 233 ILE A O 1
ATOM 1742 N N . ARG A 1 234 ? 13.657 0.212 -15.535 1.00 90.50 234 ARG A N 1
ATOM 1743 C CA . ARG A 1 234 ? 15.013 -0.128 -15.945 1.00 90.50 234 ARG A CA 1
ATOM 1744 C C . ARG A 1 234 ? 15.108 -1.608 -16.303 1.00 90.50 234 ARG A C 1
ATOM 1746 O O . ARG A 1 234 ? 14.777 -2.492 -15.500 1.00 90.50 234 ARG A O 1
ATOM 1753 N N . LEU A 1 235 ? 15.612 -1.895 -17.498 1.00 90.31 235 LEU A N 1
ATOM 1754 C CA . LEU A 1 235 ? 15.729 -3.250 -18.019 1.00 90.31 235 LEU A CA 1
ATOM 1755 C C . LEU A 1 235 ? 16.977 -3.958 -17.462 1.00 90.31 235 LEU A C 1
ATOM 1757 O O . LEU A 1 235 ? 18.045 -3.352 -17.370 1.00 90.31 235 LEU A O 1
ATOM 1761 N N . PRO A 1 236 ? 16.900 -5.264 -17.134 1.00 87.94 236 PRO A N 1
ATOM 1762 C CA . PRO A 1 236 ? 18.051 -6.030 -16.642 1.00 87.94 236 PRO A CA 1
ATOM 1763 C C . PRO A 1 236 ? 19.260 -6.034 -17.583 1.00 87.94 236 PRO A C 1
ATOM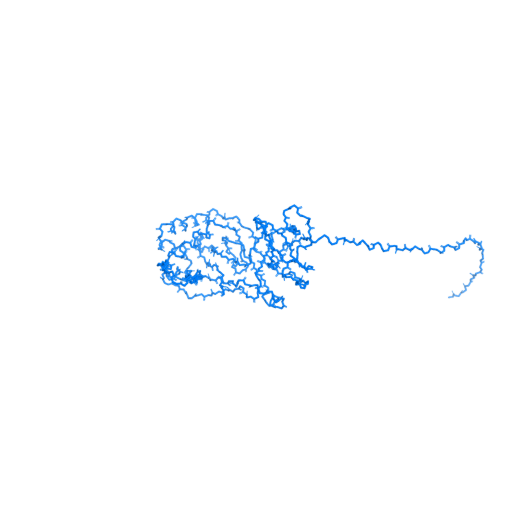 1765 O O . PRO A 1 236 ? 20.394 -6.114 -17.122 1.00 87.94 236 PRO A O 1
ATOM 1768 N N . ALA A 1 237 ? 19.015 -5.964 -18.894 1.00 86.12 237 ALA A N 1
ATOM 1769 C CA . ALA A 1 237 ? 20.051 -5.944 -19.923 1.00 86.12 237 ALA A CA 1
ATOM 1770 C C . ALA A 1 237 ? 20.648 -4.543 -20.172 1.00 86.12 237 ALA A C 1
ATOM 1772 O O . ALA A 1 237 ? 21.577 -4.432 -20.966 1.00 86.12 237 ALA A O 1
ATOM 1773 N N . GLY A 1 238 ? 20.150 -3.506 -19.489 1.00 85.44 238 GLY A N 1
ATOM 1774 C CA . GLY A 1 238 ? 20.475 -2.101 -19.746 1.00 85.44 238 GLY A CA 1
ATOM 1775 C C . GLY A 1 238 ? 19.351 -1.369 -20.486 1.00 85.44 238 GLY A C 1
ATOM 1776 O O . GLY A 1 238 ? 18.533 -1.993 -21.165 1.00 85.44 238 GLY A O 1
ATOM 1777 N N . GLY A 1 239 ? 19.310 -0.045 -20.328 1.00 86.50 239 GLY A N 1
ATOM 1778 C CA . GLY A 1 239 ? 18.261 0.823 -20.867 1.00 86.50 239 GLY A CA 1
ATOM 1779 C C . GLY A 1 239 ? 16.965 0.824 -20.050 1.00 86.50 239 GLY A C 1
ATOM 1780 O O . GLY A 1 239 ? 16.861 0.211 -18.981 1.00 86.50 239 GLY A O 1
ATOM 1781 N N . VAL A 1 240 ? 15.958 1.519 -20.575 1.00 89.12 240 VAL A N 1
ATOM 1782 C CA . VAL A 1 240 ? 14.631 1.676 -19.969 1.00 89.12 240 VAL A CA 1
ATOM 1783 C C . VAL A 1 240 ? 13.576 1.192 -20.958 1.00 89.12 240 VAL A C 1
ATOM 1785 O O . VAL A 1 240 ? 13.722 1.356 -22.165 1.00 89.12 240 VAL A O 1
ATOM 1788 N N . GLY A 1 241 ? 12.521 0.572 -20.443 1.00 91.56 241 GLY A N 1
ATOM 1789 C CA . GLY A 1 241 ? 11.330 0.250 -21.217 1.00 91.56 241 GLY A CA 1
ATOM 1790 C C . GLY A 1 241 ? 10.062 0.707 -20.506 1.00 91.56 241 GLY A C 1
ATOM 1791 O O . GLY A 1 241 ? 10.076 1.011 -19.315 1.00 91.56 241 GLY A O 1
ATOM 1792 N N . ALA A 1 242 ? 8.963 0.754 -21.244 1.00 93.88 242 ALA A N 1
ATOM 1793 C CA . ALA A 1 242 ? 7.668 1.226 -20.788 1.00 93.88 242 ALA A CA 1
ATOM 1794 C C . ALA A 1 242 ? 6.757 0.062 -20.367 1.00 93.88 242 ALA A C 1
ATOM 1796 O O . ALA A 1 242 ? 6.671 -0.963 -21.053 1.00 93.88 242 ALA A O 1
ATOM 1797 N N . VAL A 1 243 ? 6.045 0.231 -19.254 1.00 95.06 243 VAL A N 1
ATOM 1798 C CA . VAL A 1 243 ? 5.033 -0.712 -18.746 1.00 95.06 243 VAL A CA 1
ATOM 1799 C C . VAL A 1 243 ? 3.780 0.065 -18.329 1.00 95.06 243 VAL A C 1
ATOM 1801 O O . VAL A 1 243 ? 3.934 1.150 -17.770 1.00 95.06 243 VAL A O 1
ATOM 1804 N N . PRO A 1 244 ? 2.555 -0.458 -18.541 1.00 94.19 244 PRO A N 1
ATOM 1805 C CA . PRO A 1 244 ? 1.351 0.183 -18.017 1.00 94.19 244 PRO A CA 1
ATOM 1806 C C . PRO A 1 244 ? 1.411 0.296 -16.490 1.00 94.19 244 PRO A C 1
ATOM 1808 O O . PRO A 1 244 ? 1.648 -0.710 -15.815 1.00 94.19 244 PRO A O 1
ATOM 1811 N N . ASP A 1 245 ? 1.156 1.487 -15.948 1.00 93.12 245 ASP A N 1
ATOM 1812 C CA . ASP A 1 245 ? 1.228 1.784 -14.510 1.00 93.12 245 ASP A CA 1
ATOM 1813 C C . ASP A 1 245 ? 0.304 0.860 -13.709 1.00 93.12 245 ASP A C 1
ATOM 1815 O O . ASP A 1 245 ? 0.711 0.268 -12.718 1.00 93.12 245 ASP A O 1
ATOM 1819 N N . ALA A 1 246 ? -0.895 0.588 -14.234 1.00 93.44 246 ALA A N 1
ATOM 1820 C CA . ALA A 1 246 ? -1.878 -0.313 -13.626 1.00 93.44 246 ALA A CA 1
ATOM 1821 C C . ALA A 1 246 ? -1.400 -1.771 -13.444 1.00 93.44 246 ALA A C 1
ATOM 1823 O O . ALA A 1 246 ? -2.061 -2.559 -12.768 1.00 93.44 246 ALA A O 1
ATOM 1824 N N . LYS A 1 247 ? -0.285 -2.175 -14.070 1.00 94.88 247 LYS A N 1
ATOM 1825 C CA . LYS A 1 247 ? 0.320 -3.509 -13.892 1.00 94.88 247 LYS A CA 1
ATOM 1826 C C . LYS A 1 247 ? 1.464 -3.515 -12.880 1.00 94.88 247 LYS A C 1
ATOM 1828 O O . LYS A 1 247 ? 1.978 -4.592 -12.561 1.00 94.88 247 LYS A O 1
ATOM 1833 N N . LEU A 1 248 ? 1.904 -2.342 -12.444 1.00 94.88 248 LEU A N 1
ATOM 1834 C CA . LEU A 1 248 ? 3.009 -2.160 -11.525 1.00 94.88 248 LEU A CA 1
ATOM 1835 C C . LEU A 1 248 ? 2.467 -1.935 -10.121 1.00 94.88 248 LEU A C 1
ATOM 1837 O O . LEU A 1 248 ? 1.551 -1.155 -9.898 1.00 94.88 248 LEU A O 1
ATOM 1841 N N . HIS A 1 249 ? 3.091 -2.596 -9.160 1.00 94.94 249 HIS A N 1
ATOM 1842 C CA . HIS A 1 249 ? 2.867 -2.323 -7.754 1.00 94.94 249 HIS A CA 1
ATOM 1843 C C . HIS A 1 249 ? 4.123 -1.643 -7.206 1.00 94.94 249 HIS A C 1
ATOM 1845 O O . HIS A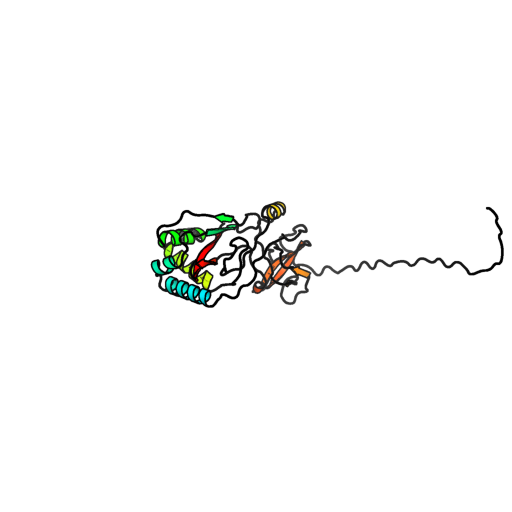 1 249 ? 5.222 -2.207 -7.334 1.00 94.94 249 HIS A O 1
ATOM 1851 N N . PRO A 1 250 ? 4.010 -0.442 -6.621 1.00 92.62 250 PRO A N 1
ATOM 1852 C CA . PRO A 1 250 ? 5.160 0.251 -6.069 1.00 92.62 250 PRO A CA 1
ATOM 1853 C C . PRO A 1 250 ? 5.696 -0.495 -4.842 1.00 92.62 250 PRO A C 1
ATOM 1855 O O . PRO A 1 250 ? 4.966 -1.152 -4.098 1.00 92.62 250 PRO A O 1
ATOM 1858 N N . THR A 1 251 ? 7.003 -0.405 -4.607 1.00 90.56 251 THR A N 1
ATOM 1859 C CA . THR A 1 251 ? 7.606 -0.871 -3.346 1.00 90.56 251 THR A CA 1
ATOM 1860 C C . THR A 1 251 ? 7.406 0.128 -2.211 1.00 90.56 251 THR A C 1
ATOM 1862 O O . THR A 1 251 ? 7.439 -0.260 -1.041 1.00 90.56 251 THR A O 1
ATOM 1865 N N . ARG A 1 252 ? 7.191 1.402 -2.569 1.00 88.25 252 ARG A N 1
ATOM 1866 C CA . ARG A 1 252 ? 6.704 2.468 -1.693 1.00 88.25 252 ARG A CA 1
ATOM 1867 C C . ARG A 1 252 ? 5.201 2.263 -1.519 1.00 88.25 252 ARG A C 1
ATOM 1869 O O . ARG A 1 252 ? 4.437 2.537 -2.435 1.00 88.25 252 ARG A O 1
ATOM 1876 N N . VAL A 1 253 ? 4.794 1.744 -0.368 1.00 88.88 253 VAL A N 1
ATOM 1877 C CA . VAL A 1 253 ? 3.382 1.504 -0.046 1.00 88.88 253 VAL A CA 1
ATOM 1878 C C . VAL A 1 253 ? 2.943 2.422 1.091 1.00 88.88 253 VAL A C 1
ATOM 1880 O O . VAL A 1 253 ? 3.719 2.680 2.018 1.00 88.88 253 VAL A O 1
ATOM 1883 N N . GLY A 1 254 ? 1.714 2.916 0.991 1.00 90.19 254 GLY A N 1
ATOM 1884 C CA . GLY A 1 254 ? 0.962 3.591 2.046 1.00 90.19 254 GLY A CA 1
ATOM 1885 C C . GLY A 1 254 ? -0.335 2.821 2.283 1.00 90.19 254 GLY A C 1
ATOM 1886 O O . GLY A 1 254 ? -0.809 2.146 1.367 1.00 90.19 254 GLY A O 1
ATOM 1887 N N . GLY A 1 255 ? -0.840 2.820 3.513 1.00 94.94 255 GLY A N 1
ATOM 1888 C CA . GLY A 1 255 ? -2.127 2.199 3.791 1.00 94.94 255 GLY A CA 1
ATOM 1889 C C . GLY A 1 255 ? -2.329 1.681 5.204 1.00 94.94 255 GLY A C 1
ATOM 1890 O O . GLY A 1 255 ? -1.499 1.826 6.107 1.00 94.94 255 GLY A O 1
ATOM 1891 N N . LEU A 1 256 ? -3.446 0.977 5.364 1.00 96.88 256 LEU A N 1
ATOM 1892 C CA . LEU A 1 256 ? -3.904 0.399 6.620 1.00 96.88 256 LEU A CA 1
ATOM 1893 C C . LEU A 1 256 ? -3.864 -1.120 6.531 1.00 96.88 256 LEU A C 1
ATOM 1895 O O . LEU A 1 256 ? -4.235 -1.694 5.508 1.00 96.88 256 LEU A O 1
ATOM 1899 N N . CYS A 1 257 ? -3.498 -1.786 7.625 1.00 97.88 257 CYS A N 1
ATOM 1900 C CA . CYS A 1 257 ? -3.735 -3.219 7.769 1.00 97.88 257 CYS A CA 1
ATOM 1901 C C . CYS A 1 257 ? -4.659 -3.529 8.941 1.00 97.88 257 CYS A C 1
ATOM 1903 O O . CYS A 1 257 ? -4.564 -2.948 10.026 1.00 97.88 257 CYS A O 1
ATOM 1905 N N . PHE A 1 258 ? -5.514 -4.518 8.709 1.00 98.31 258 PHE A N 1
ATOM 1906 C CA . PHE A 1 258 ? -6.514 -5.011 9.629 1.00 98.31 258 PHE A CA 1
ATOM 1907 C C . PHE A 1 258 ? -6.130 -6.396 10.135 1.00 98.31 258 PHE A C 1
ATOM 1909 O O . PHE A 1 258 ? -5.820 -7.296 9.351 1.00 98.31 258 PHE A O 1
ATOM 1916 N N . SER A 1 259 ? -6.202 -6.589 11.447 1.00 97.31 259 SER A N 1
ATOM 1917 C CA . SER A 1 259 ? -6.046 -7.897 12.086 1.00 97.31 259 SER A CA 1
ATOM 1918 C C . SER A 1 259 ? -7.375 -8.359 12.671 1.00 97.31 259 SER A C 1
ATOM 1920 O O . SER A 1 259 ? -8.182 -7.544 13.121 1.00 97.31 259 SER A O 1
ATOM 1922 N N . ALA A 1 260 ? -7.590 -9.673 12.699 1.00 95.06 260 ALA A N 1
ATOM 1923 C CA . ALA A 1 260 ? -8.724 -10.253 13.405 1.00 95.06 260 ALA A CA 1
ATOM 1924 C C . ALA A 1 260 ? -8.608 -9.980 14.917 1.00 95.06 260 ALA A C 1
ATOM 1926 O O . ALA A 1 260 ? -7.529 -10.138 15.497 1.00 95.06 260 ALA A O 1
ATOM 1927 N N . LYS A 1 261 ? -9.709 -9.582 15.563 1.00 91.56 261 LYS A N 1
ATOM 1928 C CA . LYS A 1 261 ? -9.771 -9.443 17.024 1.00 91.56 261 LYS A CA 1
ATOM 1929 C C . LYS A 1 261 ? -9.973 -10.814 17.674 1.00 91.56 261 LYS A C 1
ATOM 1931 O O . LYS A 1 261 ? -10.717 -11.657 17.169 1.00 91.56 261 LYS A O 1
ATOM 1936 N N . THR A 1 262 ? -9.384 -11.014 18.851 1.00 81.31 262 THR A N 1
ATOM 1937 C CA . THR A 1 262 ? -9.761 -12.132 19.728 1.00 81.31 262 THR A CA 1
ATOM 1938 C C . THR A 1 262 ? -11.228 -11.963 20.127 1.00 81.31 262 THR A C 1
ATOM 1940 O O . THR A 1 262 ? -11.576 -10.960 20.741 1.00 81.31 262 THR A O 1
ATOM 1943 N N . GLY A 1 263 ? -12.085 -12.919 19.762 1.00 75.75 263 GLY A N 1
ATOM 1944 C CA . GLY A 1 263 ? -13.536 -12.832 19.989 1.00 75.75 263 GLY A CA 1
ATOM 1945 C C . GLY A 1 263 ? -14.365 -12.386 18.777 1.00 75.75 263 GLY A C 1
ATOM 1946 O O . GLY A 1 263 ? -15.582 -12.302 18.898 1.00 75.75 263 GLY A O 1
ATOM 1947 N N . GLY A 1 264 ? -13.739 -12.164 17.615 1.00 86.56 264 GLY A N 1
ATOM 1948 C CA . GLY A 1 264 ? -14.430 -11.903 16.347 1.00 86.56 264 GLY A CA 1
ATOM 1949 C C . GLY A 1 264 ? -14.338 -10.453 15.865 1.00 86.56 264 GLY A C 1
ATOM 1950 O O . GLY A 1 264 ? -14.121 -9.522 16.640 1.00 86.56 264 GLY A O 1
ATOM 1951 N N . GLY A 1 265 ? -14.498 -10.270 14.553 1.00 92.56 265 GLY A N 1
ATOM 1952 C CA . GLY A 1 265 ? -14.374 -8.977 13.878 1.00 92.56 265 GLY A CA 1
ATOM 1953 C C . GLY A 1 265 ? -12.931 -8.555 13.583 1.00 92.56 265 GLY A C 1
ATOM 1954 O O . GLY A 1 265 ? -11.973 -9.292 13.829 1.00 92.56 265 GLY A O 1
ATOM 1955 N N . TRP A 1 266 ? -12.784 -7.343 13.046 1.00 97.81 266 TRP A N 1
ATOM 1956 C CA . TRP A 1 266 ? -11.513 -6.789 12.574 1.00 97.81 266 TRP A CA 1
ATOM 1957 C C . TRP A 1 266 ? -11.171 -5.471 13.272 1.00 97.81 266 TRP A C 1
ATOM 1959 O O . TRP A 1 266 ? -12.041 -4.784 13.810 1.00 97.81 266 TRP A O 1
ATOM 1969 N N . ILE A 1 267 ? -9.886 -5.131 13.301 1.00 96.81 267 ILE A N 1
ATOM 1970 C CA . ILE A 1 267 ? -9.364 -3.896 13.893 1.00 96.81 267 ILE A CA 1
ATOM 1971 C C . ILE A 1 267 ? -8.204 -3.377 13.059 1.00 96.81 267 ILE A C 1
ATOM 1973 O O . ILE A 1 267 ? -7.423 -4.187 12.559 1.00 96.81 267 ILE A O 1
ATOM 1977 N N . VAL A 1 268 ? -8.045 -2.060 12.953 1.00 97.19 268 VAL A N 1
ATOM 1978 C CA . VAL A 1 268 ? -6.824 -1.474 12.393 1.00 97.19 268 VAL A CA 1
ATOM 1979 C C . VAL A 1 268 ? -5.686 -1.790 13.352 1.00 97.19 268 VAL A C 1
ATOM 1981 O O . VAL A 1 268 ? -5.713 -1.408 14.522 1.00 97.19 268 VAL A O 1
ATOM 1984 N N . SER A 1 269 ? -4.698 -2.531 12.873 1.00 95.44 269 SER A N 1
ATOM 1985 C CA . SER A 1 269 ? -3.556 -2.973 13.671 1.00 95.44 269 SER A CA 1
ATOM 1986 C C . SER A 1 269 ? -2.251 -2.343 13.217 1.00 95.44 269 SER A C 1
ATOM 1988 O O . SER A 1 269 ? -1.298 -2.295 13.998 1.00 95.44 269 SER A O 1
ATOM 1990 N N . THR A 1 270 ? -2.195 -1.869 11.970 1.00 95.62 270 THR A N 1
ATOM 1991 C CA . THR A 1 270 ? -0.976 -1.326 11.381 1.00 95.62 270 THR A CA 1
ATOM 1992 C C . THR A 1 270 ? -1.273 -0.140 10.482 1.00 95.62 270 THR A C 1
ATOM 1994 O O . THR A 1 270 ? -2.214 -0.193 9.692 1.00 95.62 270 THR A O 1
ATOM 1997 N N . PHE A 1 271 ? -0.427 0.881 10.582 1.00 94.75 271 PHE A N 1
ATOM 1998 C CA . PHE A 1 271 ? -0.311 1.950 9.597 1.00 94.75 271 PHE A CA 1
ATOM 1999 C C . PHE A 1 271 ? 0.997 1.787 8.844 1.00 94.75 271 PHE A C 1
ATOM 2001 O O . PHE A 1 271 ? 2.051 1.575 9.450 1.00 94.75 271 PHE A O 1
ATOM 2008 N N . THR A 1 272 ? 0.932 1.916 7.532 1.00 92.75 272 THR A N 1
ATOM 2009 C CA . THR A 1 272 ? 2.091 1.829 6.663 1.00 92.75 272 THR A CA 1
ATOM 2010 C C . THR A 1 272 ? 2.257 3.146 5.944 1.00 92.75 272 THR A C 1
ATOM 2012 O O . THR A 1 272 ? 1.311 3.674 5.374 1.00 92.75 272 THR A O 1
ATOM 2015 N N . ALA A 1 273 ? 3.469 3.676 5.979 1.00 89.00 273 ALA A N 1
ATOM 2016 C CA . ALA A 1 273 ? 3.806 4.916 5.313 1.00 89.00 273 ALA A CA 1
ATOM 2017 C C . ALA A 1 273 ? 5.218 4.832 4.750 1.00 89.00 273 ALA A C 1
ATOM 2019 O O . ALA A 1 273 ? 5.990 3.906 5.034 1.00 89.00 273 ALA A O 1
ATOM 2020 N N . SER A 1 274 ? 5.568 5.830 3.955 1.00 78.56 274 SER A N 1
ATOM 2021 C CA . SER A 1 274 ? 6.906 5.957 3.404 1.00 78.56 274 SER A CA 1
ATOM 2022 C C . SER A 1 274 ? 7.509 7.283 3.829 1.00 78.56 274 SER A C 1
ATOM 2024 O O . SER A 1 274 ? 6.849 8.307 3.695 1.00 78.56 274 SER A O 1
ATOM 2026 N N . ARG A 1 275 ? 8.737 7.252 4.352 1.00 69.62 275 ARG A N 1
ATOM 2027 C CA . ARG A 1 275 ? 9.480 8.447 4.767 1.00 69.62 275 ARG A CA 1
ATOM 2028 C C . ARG A 1 275 ? 10.560 8.791 3.739 1.00 69.62 275 ARG A C 1
ATOM 2030 O O . ARG A 1 275 ? 11.196 7.877 3.203 1.00 69.62 275 ARG A O 1
ATOM 2037 N N . LEU A 1 276 ? 10.733 10.096 3.504 1.00 52.97 276 LEU A N 1
ATOM 2038 C CA . LEU A 1 276 ? 11.906 10.700 2.857 1.00 52.97 276 LEU A CA 1
ATOM 2039 C C . LEU A 1 276 ? 13.181 10.412 3.659 1.00 52.97 276 LEU A C 1
ATOM 2041 O O . LEU A 1 276 ? 13.120 10.480 4.910 1.00 52.97 276 LEU A O 1
#